Protein AF-A0A842R7H9-F1 (afdb_monomer_lite)

Foldseek 3Di:
DDDDDPDDDPPVVVVVVLVDDDPCLVVVLQVVLLVLLLVLLVVVLCCLQPPCCPPQAVDLLLLLLLLLLCLQCVLVCLVQLLQLLVVLLVVLLVQVPPPVPQNLQSLLCNQVSQQVSLVVQLVVQLCCLPPVDDPLCVVCSVVNNLLSNLSVSVCLCSLLSNCNSVSVSVLSSVLVSCLSRPQLSVLLSVLLVVQLVVQCVPVVCHNSNSNSSSNSVSVSVSSNVSSVSSLVVCQVVQVVVPDGPVSSNDNDHDVVSVVVSNVVSNVVSVVVNVVSVVSSVVSVCLSVPPPPSSSVSSVVVSVVSVVCSVVVPSD

Secondary structure (DSSP, 8-state):
------SS-TTHHHHHHTTS-STHHHHHHHHHHHHHHHHHHHHHHIIIIIIIIIII---HHHHHHHHHHHHHHHHHHHHHHTTHHHHHHHHHHHHTTT-HHHHHHHHHHHHHHHHHHHHHHHHHHHHIIIII--GGGGGGHHHHHHHHGGGTTTTTTHHHHHHHHTT-HHHHHHHHHHIIIIIHHHHHHHHHHHHHHHHHH-TTTHHHHHHHHHHHHHHHHHHHHHHHHHHHHHHHHHHHTT--HHHHTS----HHHHHHHHHHHHHHHHHHHHHHHHHHHHHHHHHHHSTTHHHHHHHHHHHHHHHHHHT----

Radius of gyration: 22.06 Å; chains: 1; bounding box: 50×72×60 Å

Structure (mmCIF, N/CA/C/O backbone):
data_AF-A0A842R7H9-F1
#
_entry.id   AF-A0A842R7H9-F1
#
loop_
_atom_site.group_PDB
_atom_site.id
_atom_site.type_symbol
_atom_site.label_atom_id
_atom_site.label_alt_id
_atom_site.label_comp_id
_atom_site.label_asym_id
_atom_site.label_entity_id
_atom_site.label_seq_id
_atom_site.pdbx_PDB_ins_code
_atom_site.Cartn_x
_atom_site.Cartn_y
_atom_site.Cartn_z
_atom_site.occupancy
_atom_site.B_iso_or_equiv
_atom_site.auth_seq_id
_atom_site.auth_comp_id
_atom_site.auth_asym_id
_atom_site.auth_atom_id
_atom_site.pdbx_PDB_model_num
ATOM 1 N N . MET A 1 1 ? -12.921 51.267 29.148 1.00 41.34 1 MET A N 1
ATOM 2 C CA . MET A 1 1 ? -12.226 50.166 29.858 1.00 41.34 1 MET A CA 1
ATOM 3 C C . MET A 1 1 ? -13.289 49.120 30.146 1.00 41.34 1 MET A C 1
ATOM 5 O O . MET A 1 1 ? -14.257 49.468 30.789 1.00 41.34 1 MET A O 1
ATOM 9 N N . VAL A 1 2 ? -13.289 47.911 29.598 1.00 34.81 2 VAL A N 1
ATOM 10 C CA . VAL A 1 2 ? -12.210 46.924 29.617 1.00 34.81 2 VAL A CA 1
ATOM 11 C C . VAL A 1 2 ? -12.307 46.074 28.347 1.00 34.81 2 VAL A C 1
ATOM 13 O O . VAL A 1 2 ? -13.237 45.294 28.170 1.00 34.81 2 VAL A O 1
ATOM 16 N N . ALA A 1 3 ? -11.322 46.235 27.469 1.00 41.62 3 ALA A N 1
ATOM 17 C CA . ALA A 1 3 ? -10.944 45.226 26.498 1.00 41.62 3 ALA A CA 1
ATOM 18 C C . ALA A 1 3 ? -9.935 44.303 27.194 1.00 41.62 3 ALA A C 1
ATOM 20 O O . ALA A 1 3 ? -8.809 44.732 27.419 1.00 41.62 3 ALA A O 1
ATOM 21 N N . SER A 1 4 ? -10.330 43.085 27.578 1.00 41.00 4 SER A N 1
ATOM 22 C CA . SER A 1 4 ? -9.387 42.001 27.929 1.00 41.00 4 SER A CA 1
ATOM 23 C C . SER A 1 4 ? -10.086 40.667 28.235 1.00 41.00 4 SER A C 1
ATOM 25 O O . SER A 1 4 ? -10.008 40.147 29.342 1.00 41.00 4 SER A O 1
ATOM 27 N N . ARG A 1 5 ? -10.742 40.047 27.246 1.00 40.97 5 ARG A N 1
ATOM 28 C CA . ARG A 1 5 ? -10.998 38.586 27.274 1.00 40.97 5 ARG A CA 1
ATOM 29 C C . ARG A 1 5 ? -10.793 37.928 25.909 1.00 40.97 5 ARG A C 1
ATOM 31 O O . ARG A 1 5 ? -11.504 37.009 25.528 1.00 40.97 5 ARG A O 1
ATOM 38 N N . VAL A 1 6 ? -9.787 38.391 25.171 1.00 44.44 6 VAL A N 1
ATOM 39 C CA . VAL A 1 6 ? -9.260 37.679 24.001 1.00 44.44 6 VAL A CA 1
ATOM 40 C C . VAL A 1 6 ? -7.914 37.092 24.406 1.00 44.44 6 VAL A C 1
ATOM 42 O O . VAL A 1 6 ? -6.867 37.687 24.190 1.00 44.44 6 VAL A O 1
ATOM 45 N N . GLY A 1 7 ? -7.941 35.945 25.076 1.00 42.03 7 GLY A N 1
ATOM 46 C CA . GLY A 1 7 ? -6.722 35.257 25.483 1.00 42.03 7 GLY A CA 1
ATOM 47 C C . GLY A 1 7 ? -7.042 33.940 26.172 1.00 42.03 7 GLY A C 1
ATOM 48 O O . GLY A 1 7 ? -7.738 33.938 27.176 1.00 42.03 7 GLY A O 1
ATOM 49 N N . ALA A 1 8 ? -6.521 32.843 25.619 1.00 37.72 8 ALA A N 1
ATOM 50 C CA . ALA A 1 8 ? -6.448 31.496 26.206 1.00 37.72 8 ALA A CA 1
ATOM 51 C C . ALA A 1 8 ? -7.627 30.498 26.054 1.00 37.72 8 ALA A C 1
ATOM 53 O O . ALA A 1 8 ? -7.532 29.407 26.599 1.00 37.72 8 ALA A O 1
ATOM 54 N N . GLY A 1 9 ? -8.669 30.760 25.251 1.00 39.31 9 GLY A N 1
ATOM 55 C CA . GLY A 1 9 ? -9.770 29.788 25.032 1.00 39.31 9 GLY A CA 1
ATOM 56 C C . GLY A 1 9 ? -9.632 28.811 23.844 1.00 39.31 9 GLY A C 1
ATOM 57 O O . GLY A 1 9 ? -10.455 27.922 23.681 1.00 39.31 9 GLY A O 1
ATOM 58 N N . LYS A 1 10 ? -8.634 28.963 22.962 1.00 46.44 10 LYS A N 1
ATOM 59 C CA . LYS A 1 10 ? -8.732 28.425 21.584 1.00 46.44 10 LYS A CA 1
ATOM 60 C C . LYS A 1 10 ? -8.276 26.978 21.335 1.00 46.44 10 LYS A C 1
ATOM 62 O O . LYS A 1 10 ? -8.526 26.486 20.244 1.00 46.44 10 LYS A O 1
ATOM 67 N N . LYS A 1 11 ? -7.598 26.295 22.266 1.00 47.44 11 LYS A N 1
ATOM 68 C CA . LYS A 1 11 ? -7.112 24.914 22.023 1.00 47.44 11 LYS A CA 1
ATOM 69 C C . LYS A 1 11 ? -7.971 23.823 22.658 1.00 47.44 11 LYS A C 1
ATOM 71 O O . LYS A 1 11 ? -8.112 22.765 22.060 1.00 47.44 11 LYS A O 1
ATOM 76 N N . GLN A 1 12 ? -8.551 24.079 23.827 1.00 47.12 12 GLN A N 1
ATOM 77 C CA . GLN A 1 12 ? -9.335 23.078 24.557 1.00 47.12 12 GLN A CA 1
ATOM 78 C C . GLN A 1 12 ? -10.693 22.811 23.876 1.00 47.12 12 GLN A C 1
ATOM 80 O O . GLN A 1 12 ? -11.093 21.664 23.738 1.00 47.12 12 GLN A O 1
ATOM 85 N N . ASP A 1 13 ? -11.298 23.859 23.311 1.00 58.62 13 ASP A N 1
ATOM 86 C CA . ASP A 1 13 ? -12.594 23.841 22.612 1.00 58.62 13 ASP A CA 1
ATOM 87 C C . ASP A 1 13 ? -12.569 23.065 21.270 1.00 58.62 13 ASP A C 1
ATOM 89 O O . ASP A 1 13 ? -13.587 22.576 20.792 1.00 58.62 13 ASP A O 1
ATOM 93 N N . VAL A 1 14 ? -11.398 22.910 20.636 1.00 61.66 14 VAL A N 1
ATOM 94 C CA . VAL A 1 14 ? -11.282 22.188 19.350 1.00 61.66 14 VAL A CA 1
ATOM 95 C C . VAL A 1 14 ? -11.284 20.675 19.559 1.00 61.66 14 VAL A C 1
ATOM 97 O O . VAL A 1 14 ? -11.958 19.962 18.821 1.00 61.66 14 VAL A O 1
ATOM 100 N N . GLU A 1 15 ? -10.549 20.179 20.558 1.00 64.38 15 GLU A N 1
ATOM 101 C CA . GLU A 1 15 ? -10.493 18.745 20.869 1.00 64.38 15 GLU A CA 1
ATOM 102 C C . GLU A 1 15 ? -11.866 18.236 21.341 1.00 64.38 15 GLU A C 1
ATOM 104 O O . GLU A 1 15 ? -12.282 17.150 20.944 1.00 64.38 15 GLU A O 1
ATOM 109 N N . GLU A 1 16 ? -12.582 19.059 22.113 1.00 64.50 16 GLU A N 1
ATOM 110 C CA . GLU A 1 16 ? -13.929 18.797 22.635 1.00 64.50 16 GLU A CA 1
ATOM 111 C C . GLU A 1 16 ? -14.978 18.740 21.507 1.00 64.50 16 GLU A C 1
ATOM 113 O O . GLU A 1 16 ? -15.761 17.793 21.428 1.00 64.50 16 GLU A O 1
ATOM 118 N N . LYS A 1 17 ? -14.896 19.646 20.521 1.00 66.12 17 LYS A N 1
ATOM 119 C CA . LYS A 1 17 ? -15.745 19.614 19.312 1.00 66.12 17 LYS A CA 1
ATOM 120 C C . LYS A 1 17 ? -15.530 18.375 18.442 1.00 66.12 17 LYS A C 1
ATOM 122 O O . LYS A 1 17 ? -16.462 17.931 17.773 1.00 66.12 17 LYS A O 1
ATOM 127 N N . TRP A 1 18 ? -14.340 17.769 18.453 1.00 64.75 18 TRP A N 1
ATOM 128 C CA . TRP A 1 18 ? -14.112 16.475 17.792 1.00 64.75 18 TRP A CA 1
ATOM 129 C C . TRP A 1 18 ? -14.723 15.289 18.554 1.00 64.75 18 TRP A C 1
ATOM 131 O O . TRP A 1 18 ? -14.790 14.184 18.009 1.00 64.75 18 TRP A O 1
ATOM 141 N N . GLU A 1 19 ? -15.190 15.473 19.786 1.00 67.50 19 GLU A N 1
ATOM 142 C CA . GLU A 1 19 ? -15.904 14.433 20.535 1.00 67.50 19 GLU A CA 1
ATOM 143 C C . GLU A 1 19 ? -17.418 14.501 20.290 1.00 67.50 19 GLU A C 1
ATOM 145 O O . GLU A 1 19 ? -18.068 13.459 20.244 1.00 67.50 19 GLU A O 1
ATOM 150 N N . GLU A 1 20 ? -17.955 15.678 19.963 1.00 73.88 20 GLU A N 1
ATOM 151 C CA . GLU A 1 20 ? -19.371 15.859 19.630 1.00 73.88 20 GLU A CA 1
ATOM 152 C C . GLU A 1 20 ? -19.766 15.183 18.307 1.00 73.88 20 GLU A C 1
ATOM 154 O O . GLU A 1 20 ? -19.075 15.272 17.287 1.00 73.88 20 GLU A O 1
ATOM 159 N N . ILE A 1 21 ? -20.901 14.483 18.299 1.00 72.88 21 ILE A N 1
ATOM 160 C CA . ILE A 1 21 ? -21.473 13.899 17.081 1.00 72.88 21 ILE A CA 1
ATOM 161 C C . ILE A 1 21 ? -22.112 15.028 16.267 1.00 72.88 21 ILE A C 1
ATOM 163 O O . ILE A 1 21 ? -22.991 15.725 16.762 1.00 72.88 21 ILE A O 1
ATOM 167 N N . GLY A 1 22 ? -21.697 15.203 15.011 1.00 78.12 22 GLY A N 1
ATOM 168 C CA . GLY A 1 22 ? -22.293 16.216 14.146 1.00 78.12 22 GLY A CA 1
ATOM 169 C C . GLY A 1 22 ? -21.652 16.327 12.766 1.00 78.12 22 GLY A C 1
ATOM 170 O O . GLY A 1 22 ? -20.577 15.785 12.497 1.00 78.12 22 GLY A O 1
ATOM 171 N N . PHE A 1 23 ? -22.340 17.049 11.878 1.00 80.31 23 PHE A N 1
ATOM 172 C CA . PHE A 1 23 ? -21.935 17.261 10.482 1.00 80.31 23 PHE A CA 1
ATOM 173 C C . PHE A 1 23 ? -20.670 18.127 10.337 1.00 80.31 23 PHE A C 1
ATOM 175 O O . PHE A 1 23 ? -20.017 18.126 9.294 1.00 80.31 23 PHE A O 1
ATOM 182 N N . HIS A 1 24 ? -20.269 18.828 11.399 1.00 80.62 24 HIS A N 1
ATOM 183 C CA . HIS A 1 24 ? -19.035 19.611 11.436 1.00 80.62 24 HIS A CA 1
ATOM 184 C C . HIS A 1 24 ? -17.776 18.757 11.243 1.00 80.62 24 HIS A C 1
ATOM 186 O O . HIS A 1 24 ? -16.787 19.275 10.734 1.00 80.62 24 HIS A O 1
ATOM 192 N N . LYS A 1 25 ? -17.810 17.460 11.589 1.00 79.56 25 LYS A N 1
ATOM 193 C CA . LYS A 1 25 ? -16.685 16.530 11.397 1.00 79.56 25 LYS A CA 1
ATOM 194 C C . LYS A 1 25 ? -16.399 16.262 9.907 1.00 79.56 25 LYS A C 1
ATOM 196 O O . LYS A 1 25 ? -15.297 16.605 9.473 1.00 79.56 25 LYS A O 1
ATOM 201 N N . PRO A 1 26 ? -17.354 15.742 9.099 1.00 78.62 26 PRO A N 1
ATOM 202 C CA . PRO A 1 26 ? -17.173 15.624 7.650 1.00 78.62 26 PRO A CA 1
ATOM 203 C C . PRO A 1 26 ? -16.900 16.960 6.954 1.00 78.62 26 PRO A C 1
ATOM 205 O O . PRO A 1 26 ? -16.037 17.031 6.085 1.00 78.62 26 PRO A O 1
ATOM 208 N N . LEU A 1 27 ? -17.596 18.035 7.345 1.00 83.00 27 LEU A N 1
ATOM 209 C CA . LEU A 1 27 ? -17.436 19.342 6.702 1.00 83.00 27 LEU A CA 1
ATOM 210 C C . LEU A 1 27 ? -16.058 19.962 6.985 1.00 83.00 27 LEU A C 1
ATOM 212 O O . LEU A 1 27 ? -15.418 20.503 6.085 1.00 83.00 27 LEU A O 1
ATOM 216 N N . GLY A 1 28 ? -15.579 19.865 8.227 1.00 79.44 28 GLY A N 1
ATOM 217 C CA . GLY A 1 28 ? -14.236 20.305 8.598 1.00 79.44 28 GLY A CA 1
ATOM 218 C C . GLY A 1 28 ? -13.156 19.484 7.894 1.00 79.44 28 GLY A C 1
ATOM 219 O O . GLY A 1 28 ? -12.196 20.053 7.378 1.00 79.44 28 GLY A O 1
ATOM 220 N N . GLN A 1 29 ? -13.347 18.163 7.805 1.00 77.19 29 GLN A N 1
ATOM 221 C CA . GLN A 1 29 ? -12.486 17.279 7.018 1.00 77.19 29 GLN A CA 1
ATOM 222 C C . GLN A 1 29 ? -12.432 17.704 5.549 1.00 77.19 29 GLN A C 1
ATOM 224 O O . GLN A 1 29 ? -11.339 17.791 4.997 1.00 77.19 29 GLN A O 1
ATOM 229 N N . PHE A 1 30 ? -13.585 17.975 4.935 1.00 83.00 30 PHE A N 1
ATOM 230 C CA . PHE A 1 30 ? -13.678 18.380 3.538 1.00 83.00 30 PHE A CA 1
ATOM 231 C C . PHE A 1 30 ? -12.814 19.611 3.255 1.00 83.00 30 PHE A C 1
ATOM 233 O O . PHE A 1 30 ? -11.906 19.548 2.430 1.00 83.00 30 PHE A O 1
ATOM 240 N N . TRP A 1 31 ? -13.030 20.707 3.988 1.00 82.25 31 TRP A N 1
ATOM 241 C CA . TRP A 1 31 ? -12.316 21.964 3.739 1.00 82.25 31 TRP A CA 1
ATOM 242 C C . TRP A 1 31 ? -10.827 21.887 4.068 1.00 82.25 31 TRP A C 1
ATOM 244 O O . TRP A 1 31 ? -10.003 22.453 3.347 1.00 82.25 31 TRP A O 1
ATOM 254 N N . TRP A 1 32 ? -10.475 21.176 5.140 1.00 78.62 32 TRP A N 1
ATOM 255 C CA . TRP A 1 32 ? -9.082 20.964 5.518 1.00 78.62 32 TRP A CA 1
ATOM 256 C C . TRP A 1 32 ? -8.329 20.170 4.449 1.00 78.62 32 TRP A C 1
ATOM 258 O O . TRP A 1 32 ? -7.257 20.588 4.009 1.00 78.62 32 TRP A O 1
ATOM 268 N N . ASN A 1 33 ? -8.918 19.065 3.986 1.00 79.19 33 ASN A N 1
ATOM 269 C CA . ASN A 1 33 ? -8.331 18.252 2.929 1.00 79.19 33 ASN A CA 1
ATOM 270 C C . ASN A 1 33 ? -8.263 19.020 1.618 1.00 79.19 33 ASN A C 1
ATOM 272 O O . ASN A 1 33 ? -7.216 19.019 0.990 1.00 79.19 33 ASN A O 1
ATOM 276 N N . TYR A 1 34 ? -9.320 19.737 1.244 1.00 80.81 34 TYR A N 1
ATOM 277 C CA . TYR A 1 34 ? -9.366 20.510 0.008 1.00 80.81 34 TYR A CA 1
ATOM 278 C C . TYR A 1 34 ? -8.181 21.479 -0.128 1.00 80.81 34 TYR A C 1
ATOM 280 O O . TYR A 1 34 ? -7.427 21.421 -1.100 1.00 80.81 34 TYR A O 1
ATOM 288 N N . LEU A 1 35 ? -7.976 22.343 0.873 1.00 81.56 35 LEU A N 1
ATOM 289 C CA . LEU A 1 35 ? -6.910 23.349 0.832 1.00 81.56 35 LEU A CA 1
ATOM 290 C C . LEU A 1 35 ? -5.520 22.711 0.787 1.00 81.56 35 LEU A C 1
ATOM 292 O O . LEU A 1 35 ? -4.637 23.177 0.065 1.00 81.56 35 LEU A O 1
ATOM 296 N N . LEU A 1 36 ? -5.324 21.639 1.552 1.00 77.88 36 LEU A N 1
ATOM 297 C CA . LEU A 1 36 ? -4.031 20.972 1.637 1.00 77.88 36 LEU A CA 1
ATOM 298 C C . LEU A 1 36 ? -3.744 20.144 0.392 1.00 77.88 36 LEU A C 1
ATOM 300 O O . LEU A 1 36 ? -2.617 20.174 -0.091 1.00 77.88 36 LEU A O 1
ATOM 304 N N . THR A 1 37 ? -4.749 19.487 -0.181 1.00 77.19 37 THR A N 1
ATOM 305 C CA . THR A 1 37 ? -4.621 18.761 -1.442 1.00 77.19 37 THR A CA 1
ATOM 306 C C . THR A 1 37 ? -4.190 19.690 -2.566 1.00 77.19 37 THR A C 1
ATOM 308 O O . THR A 1 37 ? -3.308 19.304 -3.317 1.00 77.19 37 THR A O 1
ATOM 311 N N . ILE A 1 38 ? -4.695 20.927 -2.647 1.00 79.38 38 ILE A N 1
ATOM 312 C CA . ILE A 1 38 ? -4.246 21.893 -3.667 1.00 79.38 38 ILE A CA 1
ATOM 313 C C . ILE A 1 38 ? -2.756 22.227 -3.512 1.00 79.38 38 ILE A C 1
ATOM 315 O O . ILE A 1 38 ? -2.003 22.190 -4.487 1.00 79.38 38 ILE A O 1
ATOM 319 N N . ILE A 1 39 ? -2.307 22.526 -2.290 1.00 80.38 39 ILE A N 1
ATOM 320 C CA . ILE A 1 39 ? -0.891 22.825 -2.019 1.00 80.38 39 ILE A CA 1
ATOM 321 C C . ILE A 1 39 ? -0.024 21.605 -2.356 1.00 80.38 39 ILE A C 1
ATOM 323 O O . ILE A 1 39 ? 1.017 21.722 -3.007 1.00 80.38 39 ILE A O 1
ATOM 327 N N . MET A 1 40 ? -0.481 20.423 -1.947 1.00 78.75 40 MET A N 1
ATOM 328 C CA . MET A 1 40 ? 0.221 19.170 -2.176 1.00 78.75 40 MET A CA 1
ATOM 329 C C . MET A 1 40 ? 0.228 18.745 -3.640 1.00 78.75 40 MET A C 1
ATOM 331 O O . MET A 1 40 ? 1.206 18.149 -4.082 1.00 78.75 40 MET A O 1
ATOM 335 N N . ALA A 1 41 ? -0.809 19.078 -4.403 1.00 78.50 41 ALA A N 1
ATOM 336 C CA . ALA A 1 41 ? -0.897 18.794 -5.826 1.00 78.50 41 ALA A CA 1
ATOM 337 C C . ALA A 1 41 ? 0.222 19.500 -6.593 1.00 78.50 41 ALA A C 1
ATOM 339 O O . ALA A 1 41 ? 0.885 18.876 -7.414 1.00 78.50 41 ALA A O 1
ATOM 340 N N . LEU A 1 42 ? 0.502 20.767 -6.270 1.00 77.81 42 LEU A N 1
ATOM 341 C CA . LEU A 1 42 ? 1.603 21.517 -6.883 1.00 77.81 42 LEU A CA 1
ATOM 342 C C . LEU A 1 42 ? 2.968 20.910 -6.543 1.00 77.81 42 LEU A C 1
ATOM 344 O O . LEU A 1 42 ? 3.799 20.719 -7.432 1.00 77.81 42 LEU A O 1
ATOM 348 N N . ALA A 1 43 ? 3.194 20.570 -5.271 1.00 78.75 43 ALA A N 1
ATOM 349 C CA . ALA A 1 43 ? 4.430 19.915 -4.849 1.00 78.75 43 ALA A CA 1
ATOM 350 C C . ALA A 1 43 ? 4.603 18.549 -5.535 1.00 78.75 43 ALA A C 1
ATOM 352 O O . ALA A 1 43 ? 5.677 18.244 -6.054 1.00 78.75 43 ALA A O 1
ATOM 353 N N . SER A 1 44 ? 3.528 17.761 -5.598 1.00 77.25 44 SER A N 1
ATOM 354 C CA . SER A 1 44 ? 3.502 16.462 -6.268 1.00 77.25 44 SER A CA 1
ATOM 355 C C . SER A 1 44 ? 3.722 16.588 -7.776 1.00 77.25 44 SER A C 1
ATOM 357 O O . SER A 1 44 ? 4.451 15.781 -8.345 1.00 77.25 44 SER A O 1
ATOM 359 N N . LEU A 1 45 ? 3.195 17.631 -8.426 1.00 78.25 45 LEU A N 1
ATOM 360 C CA . LEU A 1 45 ? 3.419 17.902 -9.848 1.00 78.25 45 LEU A CA 1
ATOM 361 C C . LEU A 1 45 ? 4.898 18.153 -10.137 1.00 78.25 45 LEU A C 1
ATOM 363 O O . LEU A 1 45 ? 5.478 17.504 -11.006 1.00 78.25 45 LEU A O 1
ATOM 367 N N . ILE A 1 46 ? 5.528 19.053 -9.378 1.00 79.94 46 ILE A N 1
ATOM 368 C CA . ILE A 1 46 ? 6.964 19.335 -9.516 1.00 79.94 46 ILE A CA 1
ATOM 369 C C . ILE A 1 46 ? 7.763 18.055 -9.272 1.00 79.94 46 ILE A C 1
ATOM 371 O O . ILE A 1 46 ? 8.689 17.736 -10.018 1.00 79.94 46 ILE A O 1
ATOM 375 N N . PHE A 1 47 ? 7.379 17.287 -8.257 1.00 79.31 47 PHE A N 1
ATOM 376 C CA . PHE A 1 47 ? 8.058 16.051 -7.922 1.00 79.31 47 PHE A CA 1
ATOM 377 C C . PHE A 1 47 ? 7.962 15.011 -9.047 1.00 79.31 47 PHE A C 1
ATOM 379 O O . PHE A 1 47 ? 8.978 14.599 -9.599 1.00 79.31 47 PHE A O 1
ATOM 386 N N . THR A 1 48 ? 6.749 14.630 -9.436 1.00 75.75 48 THR A N 1
ATOM 387 C CA . THR A 1 48 ? 6.475 13.553 -10.400 1.00 75.75 48 THR A CA 1
ATOM 388 C C . THR A 1 48 ? 6.819 13.912 -11.840 1.00 75.75 48 THR A C 1
ATOM 390 O O . THR A 1 48 ? 7.226 13.033 -12.595 1.00 75.75 48 THR A O 1
ATOM 393 N N . SER A 1 49 ? 6.692 15.184 -12.224 1.00 74.50 49 SER A N 1
ATOM 394 C CA . SER A 1 49 ? 6.857 15.620 -13.618 1.00 74.50 49 SER A CA 1
ATOM 395 C C . SER A 1 49 ? 8.236 16.205 -13.900 1.00 74.50 49 SER A C 1
ATOM 397 O O . SER A 1 49 ? 8.715 16.125 -15.028 1.00 74.50 49 SER A O 1
ATOM 399 N N . VAL A 1 50 ? 8.887 16.792 -12.889 1.00 79.56 50 VAL A N 1
ATOM 400 C CA . VAL A 1 50 ? 10.192 17.444 -13.058 1.00 79.56 50 VAL A CA 1
ATOM 401 C C . VAL A 1 50 ? 11.284 16.684 -12.322 1.00 79.56 50 VAL A C 1
ATOM 403 O O . VAL A 1 50 ? 12.271 16.303 -12.945 1.00 79.56 50 VAL A O 1
ATOM 406 N N . LEU A 1 51 ? 11.138 16.442 -11.018 1.00 81.62 51 LEU A N 1
ATOM 407 C CA . LEU A 1 51 ? 12.235 15.884 -10.224 1.00 81.62 51 LEU A CA 1
ATOM 408 C C . LEU A 1 51 ? 12.505 14.416 -10.549 1.00 81.62 51 LEU A C 1
ATOM 410 O O . LEU A 1 51 ? 13.657 14.053 -10.801 1.00 81.62 51 LEU A O 1
ATOM 414 N N . ILE A 1 52 ? 11.466 13.576 -10.576 1.00 81.69 52 ILE A N 1
ATOM 415 C CA . ILE A 1 52 ? 11.668 12.147 -10.810 1.00 81.69 52 ILE A CA 1
ATOM 416 C C . ILE A 1 52 ? 12.217 11.880 -12.218 1.00 81.69 52 ILE A C 1
ATOM 418 O O . ILE A 1 52 ? 13.290 11.283 -12.295 1.00 81.69 52 ILE A O 1
ATOM 422 N N . PRO A 1 53 ? 11.582 12.341 -13.312 1.00 79.62 53 PRO A N 1
ATOM 423 C CA . PRO A 1 53 ? 12.012 11.967 -14.657 1.00 79.62 53 PRO A CA 1
ATOM 424 C C . PRO A 1 53 ? 13.360 12.577 -15.051 1.00 79.62 53 PRO A C 1
ATOM 426 O O . PRO A 1 53 ? 14.088 11.973 -15.827 1.00 79.62 53 PRO A O 1
ATOM 429 N N . ASN A 1 54 ? 13.721 13.753 -14.521 1.00 80.44 54 ASN A N 1
ATOM 430 C CA . ASN A 1 54 ? 14.952 14.431 -14.942 1.00 80.44 54 ASN A CA 1
ATOM 431 C C . ASN A 1 54 ? 16.162 14.130 -14.050 1.00 80.44 54 ASN A C 1
ATOM 433 O O . ASN A 1 54 ? 17.287 14.149 -14.542 1.00 80.44 54 ASN A O 1
ATOM 437 N N . PHE A 1 55 ? 15.966 13.868 -12.752 1.00 79.12 55 PHE A N 1
ATOM 438 C CA . PHE A 1 55 ? 17.086 13.790 -11.802 1.00 79.12 55 PHE A CA 1
ATOM 439 C C . PHE A 1 55 ? 17.193 12.454 -11.070 1.00 79.12 55 PHE A C 1
ATOM 441 O O . PHE A 1 55 ? 18.300 12.011 -10.763 1.00 79.12 55 PHE A O 1
ATOM 448 N N . ILE A 1 56 ? 16.069 11.797 -10.782 1.00 80.12 56 ILE A N 1
ATOM 449 C CA . ILE A 1 56 ? 16.065 10.599 -9.933 1.00 80.12 56 ILE A CA 1
ATOM 450 C C . ILE A 1 56 ? 16.067 9.338 -10.807 1.00 80.12 56 ILE A C 1
ATOM 452 O O . ILE A 1 56 ? 16.954 8.490 -10.680 1.00 80.12 56 ILE A O 1
ATOM 456 N N . LEU A 1 57 ? 15.119 9.245 -11.740 1.00 82.25 57 LEU A N 1
ATOM 457 C CA . LEU A 1 57 ? 14.823 8.057 -12.535 1.00 82.25 57 LEU A CA 1
ATOM 458 C C . LEU A 1 57 ? 14.615 8.447 -14.015 1.00 82.25 57 LEU A C 1
ATOM 460 O O . LEU A 1 57 ? 13.480 8.562 -14.474 1.00 82.25 57 LEU A O 1
ATOM 464 N N . PRO A 1 58 ? 15.707 8.644 -14.779 1.00 82.62 58 PRO A N 1
ATOM 465 C CA . PRO A 1 58 ? 15.658 9.094 -16.173 1.00 82.62 58 PRO A CA 1
ATOM 466 C C . PRO A 1 58 ? 15.307 7.982 -17.175 1.00 82.62 58 PRO A C 1
ATOM 468 O O . PRO A 1 58 ? 15.595 8.105 -18.361 1.00 82.62 58 PRO A O 1
ATOM 471 N N . PHE A 1 59 ? 14.698 6.889 -16.706 1.00 87.88 59 PHE A N 1
ATOM 472 C CA . PHE A 1 59 ? 14.349 5.716 -17.509 1.00 87.88 59 PHE A CA 1
ATOM 473 C C . PHE A 1 59 ? 12.822 5.559 -17.557 1.00 87.88 59 PHE A C 1
ATOM 475 O O . PHE A 1 59 ? 12.246 4.961 -16.641 1.00 87.88 59 PHE A O 1
ATOM 482 N N . PRO A 1 60 ? 12.134 6.082 -18.588 1.00 85.56 60 PRO A N 1
ATOM 483 C CA . PRO A 1 60 ? 10.689 5.911 -18.742 1.00 85.56 60 PRO A CA 1
ATOM 484 C C . PRO A 1 60 ? 10.250 4.439 -18.707 1.00 85.56 60 PRO A C 1
ATOM 486 O O . PRO A 1 60 ? 9.197 4.114 -18.162 1.00 85.56 60 PRO A O 1
ATOM 489 N N . GLU A 1 61 ? 11.087 3.531 -19.209 1.00 87.31 61 GLU A N 1
ATOM 490 C CA . GLU A 1 61 ? 10.855 2.085 -19.227 1.00 87.31 61 GLU A CA 1
ATOM 491 C C . GLU A 1 61 ? 10.604 1.513 -17.829 1.00 87.31 61 GLU A C 1
ATOM 493 O O . GLU A 1 61 ? 9.764 0.629 -17.668 1.00 87.31 61 GLU A O 1
ATOM 498 N N . THR A 1 62 ? 11.277 2.045 -16.806 1.00 87.81 62 THR A N 1
ATOM 499 C CA . THR A 1 62 ? 11.088 1.627 -15.413 1.00 87.81 62 THR A CA 1
ATOM 500 C C . THR A 1 62 ? 9.651 1.863 -14.953 1.00 87.81 62 THR A C 1
ATOM 502 O O . THR A 1 62 ? 9.049 0.983 -14.337 1.00 87.81 62 THR A O 1
ATOM 505 N N . PHE A 1 63 ? 9.064 3.013 -15.298 1.00 85.50 63 PHE A N 1
ATOM 506 C CA . PHE A 1 63 ? 7.660 3.296 -14.998 1.00 85.50 63 PHE A CA 1
ATOM 507 C C . PHE A 1 63 ? 6.714 2.390 -15.780 1.00 85.50 63 PHE A C 1
ATOM 509 O O . PHE A 1 63 ? 5.720 1.926 -15.223 1.00 85.50 63 PHE A O 1
ATOM 516 N N . GLY A 1 64 ? 7.036 2.089 -17.040 1.00 88.75 64 GLY A N 1
ATOM 517 C CA . GLY A 1 64 ? 6.267 1.138 -17.838 1.00 88.75 64 GLY A CA 1
ATOM 518 C C . GLY A 1 64 ? 6.250 -0.262 -17.231 1.00 88.75 64 GLY A C 1
ATOM 519 O O . GLY A 1 64 ? 5.184 -0.847 -17.061 1.00 88.75 64 GLY A O 1
ATOM 520 N N . TYR A 1 65 ? 7.410 -0.788 -16.835 1.00 89.69 65 TYR A N 1
ATOM 521 C CA . TYR A 1 65 ? 7.513 -2.101 -16.189 1.00 89.69 65 TYR A CA 1
ATOM 522 C C . TYR A 1 65 ? 6.813 -2.145 -14.831 1.00 89.69 65 TYR A C 1
ATOM 524 O O . TYR A 1 65 ? 6.105 -3.110 -14.537 1.00 89.69 65 TYR A O 1
ATOM 532 N N . TYR A 1 66 ? 6.942 -1.084 -14.031 1.00 89.31 66 TYR A N 1
ATOM 533 C CA . TYR A 1 66 ? 6.199 -0.957 -12.781 1.00 89.31 66 TYR A CA 1
ATOM 534 C C . TYR A 1 66 ? 4.680 -0.919 -13.012 1.00 89.31 66 TYR A C 1
ATOM 536 O O . TYR A 1 66 ? 3.925 -1.588 -12.303 1.00 89.31 66 TYR A O 1
ATOM 544 N N . SER A 1 67 ? 4.225 -0.177 -14.027 1.00 87.56 67 SER A N 1
ATOM 545 C CA . SER A 1 67 ? 2.812 -0.088 -14.404 1.00 87.56 67 SER A CA 1
ATOM 546 C C . SER A 1 67 ? 2.258 -1.446 -14.830 1.00 87.56 67 SER A C 1
ATOM 548 O O . SER A 1 67 ? 1.190 -1.838 -14.363 1.00 87.56 67 SER A O 1
ATOM 550 N N . VAL A 1 68 ? 3.015 -2.207 -15.627 1.00 88.12 68 VAL A N 1
ATOM 551 C CA . VAL A 1 68 ? 2.653 -3.575 -16.016 1.00 88.12 68 VAL A CA 1
ATOM 552 C C . VAL A 1 68 ? 2.539 -4.484 -14.794 1.00 88.12 68 VAL A C 1
ATOM 554 O O . VAL A 1 68 ? 1.507 -5.130 -14.625 1.00 88.12 68 VAL A O 1
ATOM 557 N N . ALA A 1 69 ? 3.546 -4.508 -13.915 1.00 89.25 69 ALA A N 1
ATOM 558 C CA . ALA A 1 69 ? 3.497 -5.318 -12.696 1.00 89.25 69 ALA A CA 1
ATOM 559 C C . ALA A 1 69 ? 2.279 -4.954 -11.829 1.00 89.25 69 ALA A C 1
ATOM 561 O O . ALA A 1 69 ? 1.519 -5.829 -11.412 1.00 89.25 69 ALA A O 1
ATOM 562 N N . THR A 1 70 ? 2.034 -3.656 -11.644 1.00 89.06 70 THR A N 1
ATOM 563 C CA . THR A 1 70 ? 0.876 -3.152 -10.901 1.00 89.06 70 THR A CA 1
ATOM 564 C C . THR A 1 70 ? -0.433 -3.609 -11.539 1.00 89.06 70 THR A C 1
ATOM 566 O O . THR A 1 70 ? -1.295 -4.143 -10.845 1.00 89.06 70 THR A O 1
ATOM 569 N N . ALA A 1 71 ? -0.593 -3.463 -12.854 1.00 85.69 71 ALA A N 1
ATOM 570 C CA . ALA A 1 71 ? -1.815 -3.846 -13.555 1.00 85.69 71 ALA A CA 1
ATOM 571 C C . ALA A 1 71 ? -2.102 -5.351 -13.479 1.00 85.69 71 ALA A C 1
ATOM 573 O O . ALA A 1 71 ? -3.251 -5.743 -13.269 1.00 85.69 71 ALA A O 1
ATOM 574 N N . PHE A 1 72 ? -1.066 -6.189 -13.603 1.00 84.75 72 PHE A N 1
ATOM 575 C CA . PHE A 1 72 ? -1.200 -7.642 -13.490 1.00 84.75 72 PHE A CA 1
ATOM 576 C C . PHE A 1 72 ? -1.735 -8.062 -12.124 1.00 84.75 72 PHE A C 1
ATOM 578 O O . PHE A 1 72 ? -2.629 -8.906 -12.035 1.00 84.75 72 PHE A O 1
ATOM 585 N N . PHE A 1 73 ? -1.203 -7.469 -11.057 1.00 88.62 73 PHE A N 1
ATOM 586 C CA . PHE A 1 73 ? -1.520 -7.915 -9.709 1.00 88.62 73 PHE A CA 1
ATOM 587 C C . PHE A 1 73 ? -2.652 -7.146 -9.039 1.00 88.62 73 PHE A C 1
ATOM 589 O O . PHE A 1 73 ? -3.290 -7.704 -8.156 1.00 88.62 73 PHE A O 1
ATOM 596 N N . THR A 1 74 ? -2.988 -5.928 -9.472 1.00 88.94 74 THR A N 1
ATOM 597 C CA . THR A 1 74 ? -4.083 -5.148 -8.862 1.00 88.94 74 THR A CA 1
ATOM 598 C C . THR A 1 74 ? -5.409 -5.904 -8.899 1.00 88.94 74 THR A C 1
ATOM 600 O O . THR A 1 74 ? -6.135 -5.915 -7.905 1.00 88.94 74 THR A O 1
ATOM 603 N N . LEU A 1 75 ? -5.720 -6.589 -10.005 1.00 88.19 75 LEU A N 1
ATOM 604 C CA . LEU A 1 75 ? -6.920 -7.421 -10.100 1.00 88.19 75 LEU A CA 1
ATOM 605 C C . LEU A 1 75 ? -6.878 -8.582 -9.095 1.00 88.19 75 LEU A C 1
ATOM 607 O O . LEU A 1 75 ? -7.831 -8.785 -8.342 1.00 88.19 75 LEU A 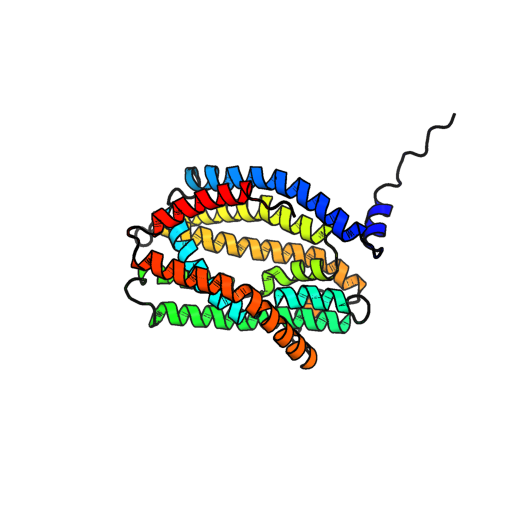O 1
ATOM 611 N N . LEU A 1 76 ? -5.760 -9.312 -9.056 1.00 89.56 76 LEU A N 1
ATOM 612 C CA . LEU A 1 76 ? -5.552 -10.432 -8.137 1.00 89.56 76 LEU A CA 1
ATOM 613 C C . LEU A 1 76 ? -5.679 -9.982 -6.673 1.00 89.56 76 LEU A C 1
ATOM 615 O O . LEU A 1 76 ? -6.384 -10.613 -5.887 1.00 89.56 76 LEU A O 1
ATOM 619 N N . PHE A 1 77 ? -5.038 -8.869 -6.324 1.00 90.50 77 PHE A N 1
ATOM 620 C CA . PHE A 1 77 ? -5.073 -8.279 -4.990 1.00 90.50 77 PHE A CA 1
ATOM 621 C C . PHE A 1 77 ? -6.472 -7.792 -4.634 1.00 90.50 77 PHE A C 1
ATOM 623 O O . PHE A 1 77 ? -6.936 -8.049 -3.531 1.00 90.50 77 PHE A O 1
ATOM 630 N N . THR A 1 78 ? -7.193 -7.172 -5.570 1.00 89.62 78 THR A N 1
ATOM 631 C CA . THR A 1 78 ? -8.591 -6.762 -5.360 1.00 89.62 78 THR A CA 1
ATOM 632 C C . THR A 1 78 ? -9.458 -7.959 -4.974 1.00 89.62 78 THR A C 1
ATOM 634 O O . THR A 1 78 ? -10.214 -7.880 -4.005 1.00 89.62 78 THR A O 1
ATOM 637 N N . ILE A 1 79 ? -9.310 -9.080 -5.689 1.00 90.12 79 ILE A N 1
ATOM 638 C CA . ILE A 1 79 ? -10.074 -10.304 -5.428 1.00 90.12 79 ILE A CA 1
ATOM 639 C C . ILE A 1 79 ? -9.700 -10.903 -4.068 1.00 90.12 79 ILE A C 1
ATOM 641 O O . ILE A 1 79 ? -10.565 -11.177 -3.236 1.00 90.12 79 ILE A O 1
ATOM 645 N N . LEU A 1 80 ? -8.404 -11.093 -3.818 1.00 90.75 80 LEU A N 1
ATOM 646 C CA . LEU A 1 80 ? -7.931 -11.799 -2.627 1.00 90.75 80 LEU A CA 1
ATOM 647 C C . LEU A 1 80 ? -8.025 -10.962 -1.344 1.00 90.75 80 LEU A C 1
ATOM 649 O O . LEU A 1 80 ? -8.192 -11.531 -0.267 1.00 90.75 80 LEU A O 1
ATOM 653 N N . ASN A 1 81 ? -7.992 -9.631 -1.441 1.00 87.81 81 ASN A N 1
ATOM 654 C CA . ASN A 1 81 ? -8.196 -8.735 -0.298 1.00 87.81 81 ASN A CA 1
ATOM 655 C C . ASN A 1 81 ? -9.682 -8.567 0.056 1.00 87.81 81 ASN A C 1
ATOM 657 O O . ASN A 1 81 ? -9.993 -8.043 1.130 1.00 87.81 81 ASN A O 1
ATOM 661 N N . ASN A 1 82 ? -10.587 -9.022 -0.820 1.00 88.38 82 ASN A N 1
ATOM 662 C CA . ASN A 1 82 ? -12.028 -9.136 -0.599 1.00 88.38 82 ASN A CA 1
ATOM 663 C C . ASN A 1 82 ? -12.675 -7.875 0.009 1.00 88.38 82 ASN A C 1
ATOM 665 O O . ASN A 1 82 ? -13.441 -7.972 0.964 1.00 88.38 82 ASN A O 1
ATOM 669 N N . GLY A 1 83 ? -12.303 -6.678 -0.461 1.00 82.56 83 GLY A N 1
ATOM 670 C CA . GLY A 1 83 ? -12.884 -5.407 0.009 1.00 82.56 83 GLY A CA 1
ATOM 671 C C . GLY A 1 83 ? -12.760 -5.145 1.521 1.00 82.56 83 GLY A C 1
ATOM 672 O O . GLY A 1 83 ? -13.530 -4.371 2.088 1.00 82.56 83 GLY A O 1
ATOM 673 N N . THR A 1 84 ? -11.829 -5.804 2.217 1.00 84.75 84 THR A N 1
ATOM 674 C CA . THR A 1 84 ? -11.789 -5.781 3.691 1.00 84.75 84 THR A CA 1
ATOM 675 C C . THR A 1 84 ? -11.405 -4.426 4.291 1.00 84.75 84 THR A C 1
ATOM 677 O O . THR A 1 84 ? -11.732 -4.162 5.446 1.00 84.75 84 THR A O 1
ATOM 680 N N . SER A 1 85 ? -10.798 -3.523 3.520 1.00 81.75 85 SER A N 1
ATOM 681 C CA . SER A 1 85 ? -10.545 -2.140 3.957 1.00 81.75 85 SER A CA 1
ATOM 682 C C . SER A 1 85 ? -11.847 -1.362 4.211 1.00 81.75 85 SER A C 1
ATOM 684 O O . SER A 1 85 ? -11.952 -0.618 5.192 1.00 81.75 85 SER A O 1
ATOM 686 N N . ASP A 1 86 ? -12.878 -1.597 3.394 1.00 86.12 86 ASP A N 1
ATOM 687 C CA . ASP A 1 86 ? -14.199 -0.976 3.562 1.00 86.12 86 ASP A CA 1
ATOM 688 C C . ASP A 1 86 ? -14.946 -1.577 4.757 1.00 86.12 86 ASP A C 1
ATOM 690 O O . ASP A 1 86 ? -15.641 -0.875 5.496 1.00 86.12 86 ASP A O 1
ATOM 694 N N . VAL A 1 87 ? -14.759 -2.883 4.985 1.00 86.69 87 VAL A N 1
ATOM 695 C CA . VAL A 1 87 ? -15.294 -3.614 6.144 1.00 86.69 87 VAL A CA 1
ATOM 696 C C . VAL A 1 87 ? -14.796 -2.988 7.447 1.00 86.69 87 VAL A C 1
ATOM 698 O O . VAL A 1 87 ? -15.603 -2.719 8.336 1.00 86.69 87 VAL A O 1
ATOM 701 N N . VAL A 1 88 ? -13.484 -2.744 7.555 1.00 84.81 88 VAL A N 1
ATOM 702 C CA . VAL A 1 88 ? -12.858 -2.133 8.738 1.00 84.81 88 VAL A CA 1
ATOM 703 C C . VAL A 1 88 ? -13.483 -0.781 9.028 1.00 84.81 88 VAL A C 1
ATOM 705 O O . VAL A 1 88 ? -13.977 -0.566 10.129 1.00 84.81 88 VAL A O 1
ATOM 708 N N . THR A 1 89 ? -13.524 0.109 8.039 1.00 87.25 89 THR A N 1
ATOM 709 C CA . THR A 1 89 ? -14.040 1.467 8.244 1.00 87.25 89 THR A CA 1
ATOM 710 C C . THR A 1 89 ? -15.513 1.442 8.659 1.00 87.25 89 THR A C 1
ATOM 712 O O . THR A 1 89 ? -15.887 2.076 9.647 1.00 87.25 89 THR A O 1
ATOM 715 N N . ARG A 1 90 ? -16.337 0.639 7.973 1.00 90.62 90 ARG A N 1
ATOM 716 C CA . ARG A 1 90 ? -17.769 0.516 8.259 1.00 90.62 90 ARG A CA 1
ATOM 717 C C . ARG A 1 90 ? -18.039 -0.066 9.648 1.00 90.62 90 ARG A C 1
ATOM 719 O O . ARG A 1 90 ? -18.685 0.590 10.460 1.00 90.62 90 ARG A O 1
ATOM 726 N N . TYR A 1 91 ? -17.581 -1.285 9.932 1.00 91.44 91 TYR A N 1
ATOM 727 C CA . TYR A 1 91 ? -17.973 -1.980 11.164 1.00 91.44 91 TYR A CA 1
ATOM 728 C C . TYR A 1 91 ? -17.313 -1.406 12.416 1.00 91.44 91 TYR A C 1
ATOM 730 O O . TYR A 1 91 ? -17.889 -1.503 13.500 1.00 91.44 91 TYR A O 1
ATOM 738 N N . ILE A 1 92 ? -16.142 -0.774 12.283 1.00 91.06 92 ILE A N 1
ATOM 739 C CA . ILE A 1 92 ? -15.580 0.019 13.379 1.00 91.06 92 ILE A CA 1
ATOM 740 C C . ILE A 1 92 ? -16.486 1.213 13.658 1.00 91.06 92 ILE A C 1
ATOM 742 O O . ILE A 1 92 ? -16.845 1.417 14.811 1.00 91.06 92 ILE A O 1
ATOM 746 N N . SER A 1 93 ? -16.902 1.960 12.631 1.00 88.38 93 SER A N 1
ATOM 747 C CA . SER A 1 93 ? -17.783 3.117 12.838 1.00 88.38 93 SER A CA 1
ATOM 748 C C . SER A 1 93 ? -19.136 2.739 13.451 1.00 88.38 93 SER A C 1
ATOM 750 O O . SER A 1 93 ? -19.659 3.481 14.276 1.00 88.38 93 SER A O 1
ATOM 752 N N . GLU A 1 94 ? -19.659 1.556 13.118 1.00 90.00 94 GLU A N 1
ATOM 753 C CA . GLU A 1 94 ? -20.924 1.033 13.645 1.00 90.00 94 GLU A CA 1
ATOM 754 C C . GLU A 1 94 ? -20.824 0.596 15.115 1.00 90.00 94 GLU A C 1
ATOM 756 O O . GLU A 1 94 ? -21.753 0.801 15.887 1.00 90.00 94 GLU A O 1
ATOM 761 N N . HIS A 1 95 ? -19.712 -0.024 15.523 1.00 91.12 95 HIS A N 1
ATOM 762 C CA . HIS A 1 95 ? -19.595 -0.646 16.848 1.00 91.12 95 HIS A CA 1
ATOM 763 C C . HIS A 1 95 ? -18.658 0.088 17.816 1.00 91.12 95 HIS A C 1
ATOM 765 O O . HIS A 1 95 ? -18.523 -0.340 18.966 1.00 91.12 95 HIS A O 1
ATOM 771 N N . ALA A 1 96 ? -18.000 1.174 17.396 1.00 85.25 96 ALA A N 1
ATOM 772 C CA . ALA A 1 96 ? -17.035 1.903 18.222 1.00 85.25 96 ALA A CA 1
ATOM 773 C C . ALA A 1 96 ? -17.634 2.410 19.544 1.00 85.25 96 ALA A C 1
ATOM 775 O O . ALA A 1 96 ? -16.933 2.406 20.556 1.00 85.25 96 ALA A O 1
ATOM 776 N N . VAL A 1 97 ? -18.907 2.821 19.529 1.00 84.31 97 VAL A N 1
ATOM 777 C CA . VAL A 1 97 ? -19.619 3.358 20.701 1.00 84.31 97 VAL A CA 1
ATOM 778 C C . VAL A 1 97 ? -20.326 2.244 21.474 1.00 84.31 97 VAL A C 1
ATOM 780 O O . VAL A 1 97 ? -20.112 2.100 22.675 1.00 84.31 97 VAL A O 1
ATOM 783 N N . ASP A 1 98 ? -21.111 1.415 20.781 1.00 88.25 98 ASP A N 1
ATOM 784 C CA . ASP A 1 98 ? -22.017 0.460 21.433 1.00 88.25 98 ASP A CA 1
ATOM 785 C C . ASP A 1 98 ? -21.326 -0.830 21.892 1.00 88.25 98 ASP A C 1
ATOM 787 O O . ASP A 1 98 ? -21.710 -1.432 22.895 1.00 88.25 98 ASP A O 1
ATOM 791 N N . ASN A 1 99 ? -20.316 -1.303 21.151 1.00 91.56 99 ASN A N 1
ATOM 792 C CA . ASN A 1 99 ? -19.651 -2.570 21.452 1.00 91.56 99 ASN A CA 1
ATOM 793 C C . ASN A 1 99 ? -18.150 -2.545 21.104 1.00 91.56 99 ASN A C 1
ATOM 795 O O . ASN A 1 99 ? -17.718 -3.129 20.100 1.00 91.56 99 ASN A O 1
ATOM 799 N N . PRO A 1 100 ? -17.316 -1.951 21.979 1.00 89.56 100 PRO A N 1
ATOM 800 C CA . PRO A 1 100 ? -15.872 -1.850 21.763 1.00 89.56 100 PRO A CA 1
ATOM 801 C C . PRO A 1 100 ? -15.167 -3.200 21.587 1.00 89.56 100 PRO A C 1
ATOM 803 O O . PRO A 1 100 ? -14.177 -3.306 20.862 1.00 89.56 100 PRO A O 1
ATOM 806 N N . ARG A 1 101 ? -15.686 -4.260 22.219 1.00 91.44 101 ARG A N 1
ATOM 807 C CA . ARG A 1 101 ? -15.145 -5.616 22.070 1.00 91.44 101 ARG A CA 1
ATOM 808 C C . ARG A 1 101 ? -15.330 -6.133 20.644 1.00 91.44 101 ARG A C 1
ATOM 810 O O . ARG A 1 101 ? -14.402 -6.710 20.084 1.00 91.44 101 ARG A O 1
ATOM 817 N N . LYS A 1 102 ? -16.504 -5.910 20.052 1.00 92.31 102 LYS A N 1
ATOM 818 C CA . LYS A 1 102 ? -16.792 -6.326 18.675 1.00 92.31 102 LYS A CA 1
ATOM 819 C C . LYS A 1 102 ? -15.969 -5.526 17.665 1.00 92.31 102 LYS A C 1
ATOM 821 O O . LYS A 1 102 ? -15.436 -6.107 16.725 1.00 92.31 102 LYS A O 1
ATOM 826 N N . THR A 1 103 ? -15.772 -4.232 17.912 1.00 92.62 103 THR A N 1
ATOM 827 C CA . THR A 1 103 ? -14.844 -3.380 17.146 1.00 92.62 103 THR A CA 1
ATOM 828 C C . THR A 1 103 ? -13.436 -3.968 17.111 1.00 92.62 103 THR A C 1
ATOM 830 O O . THR A 1 103 ? -12.838 -4.101 16.045 1.00 92.62 103 THR A O 1
ATOM 833 N N . LEU A 1 104 ? -12.925 -4.403 18.265 1.00 94.44 104 LEU A N 1
ATOM 834 C CA . LEU A 1 104 ? -11.616 -5.042 18.354 1.00 94.44 104 LEU A CA 1
ATOM 835 C C . LEU A 1 104 ? -11.540 -6.360 17.566 1.00 94.44 104 LEU A C 1
ATOM 837 O O . LEU A 1 104 ? -10.513 -6.639 16.950 1.00 94.44 104 LEU A O 1
ATOM 841 N N . GLU A 1 105 ? -12.609 -7.160 17.549 1.00 95.06 105 GLU A N 1
ATOM 842 C CA . GLU A 1 105 ? -12.668 -8.383 16.737 1.00 95.06 105 GLU A CA 1
ATOM 843 C C . GLU A 1 105 ? -12.603 -8.094 15.229 1.00 95.06 105 GLU A C 1
ATOM 845 O O . GLU A 1 105 ? -11.913 -8.824 14.521 1.00 95.06 105 GLU A O 1
ATOM 850 N N . TYR A 1 106 ? -13.225 -7.015 14.737 1.00 94.88 106 TYR A N 1
ATOM 851 C CA . TYR A 1 106 ? -13.095 -6.598 13.331 1.00 94.88 106 TYR A CA 1
ATOM 852 C C . TYR A 1 106 ? -11.675 -6.127 12.982 1.00 94.88 106 TYR A C 1
ATOM 854 O O . TYR A 1 106 ? -11.168 -6.462 11.911 1.00 94.88 106 TYR A O 1
ATOM 862 N N . ILE A 1 107 ? -11.003 -5.408 13.889 1.00 95.19 107 ILE A N 1
ATOM 863 C CA . ILE A 1 107 ? -9.597 -5.004 13.700 1.00 95.19 107 ILE A CA 1
ATOM 864 C C . ILE A 1 107 ? -8.697 -6.242 13.616 1.00 95.19 107 ILE A C 1
ATOM 866 O O . ILE A 1 107 ? -7.902 -6.373 12.687 1.00 95.19 107 ILE A O 1
ATOM 870 N N . ARG A 1 108 ? -8.853 -7.179 14.561 1.00 95.56 108 ARG A N 1
ATOM 871 C CA . ARG A 1 108 ? -8.115 -8.452 14.576 1.00 95.56 108 ARG A CA 1
ATOM 872 C C . ARG A 1 108 ? -8.365 -9.256 13.310 1.00 95.56 108 ARG A C 1
ATOM 874 O O . ARG A 1 108 ? -7.417 -9.779 12.732 1.00 95.56 108 ARG A O 1
ATOM 881 N N . PHE A 1 109 ? -9.627 -9.344 12.888 1.00 95.25 109 PHE A N 1
ATOM 882 C CA . PHE A 1 109 ? -10.005 -10.017 11.653 1.00 95.25 109 PHE A CA 1
ATOM 883 C C . PHE A 1 109 ? -9.233 -9.445 10.473 1.00 95.25 109 PHE A C 1
ATOM 885 O O . PHE A 1 109 ? -8.589 -10.211 9.771 1.00 95.25 109 PHE A O 1
ATOM 892 N N . PHE A 1 110 ? -9.237 -8.124 10.292 1.00 95.00 110 PHE A N 1
ATOM 893 C CA . PHE A 1 110 ? -8.522 -7.497 9.185 1.00 95.00 110 PHE A CA 1
ATOM 894 C C . PHE A 1 110 ? -7.024 -7.787 9.218 1.00 95.00 110 PHE A C 1
ATOM 896 O O . PHE A 1 110 ? -6.477 -8.209 8.207 1.00 95.00 110 PHE A O 1
ATOM 903 N N . ILE A 1 111 ? -6.374 -7.610 10.374 1.00 95.69 111 ILE A N 1
ATOM 904 C CA . ILE A 1 111 ? -4.929 -7.839 10.520 1.00 95.69 111 ILE A CA 1
ATOM 905 C C . ILE A 1 111 ? -4.567 -9.262 10.097 1.00 95.69 111 ILE A C 1
ATOM 907 O O . ILE A 1 111 ? -3.708 -9.460 9.240 1.00 95.69 111 ILE A O 1
ATOM 911 N N . TRP A 1 112 ? -5.250 -10.252 10.669 1.00 95.62 112 TRP A N 1
ATOM 912 C CA . TRP A 1 112 ? -4.937 -11.654 10.414 1.00 95.62 112 TRP A CA 1
ATOM 913 C C . TRP A 1 112 ? -5.374 -12.113 9.029 1.00 95.62 112 TRP A C 1
ATOM 915 O O . TRP A 1 112 ? -4.639 -12.860 8.389 1.00 95.62 112 TRP A O 1
ATOM 925 N N . PHE A 1 113 ? -6.521 -11.639 8.542 1.00 94.75 113 PHE A N 1
ATOM 926 C CA . PHE A 1 113 ? -6.964 -11.904 7.180 1.00 94.75 113 PHE A CA 1
ATOM 927 C C . PHE A 1 113 ? -5.926 -11.391 6.182 1.00 94.75 113 PHE A C 1
ATOM 929 O O . PHE A 1 113 ? -5.420 -12.191 5.406 1.00 94.75 113 PHE A O 1
ATOM 936 N N . GLN A 1 114 ? -5.523 -10.121 6.284 1.00 95.00 114 GLN A N 1
ATOM 937 C CA . GLN A 1 114 ? -4.538 -9.504 5.391 1.00 95.00 114 GLN A CA 1
ATOM 938 C C . GLN A 1 114 ? -3.152 -10.145 5.480 1.00 95.00 114 GLN A C 1
ATOM 940 O O . GLN A 1 114 ? -2.469 -10.304 4.473 1.00 95.00 114 GLN A O 1
ATOM 945 N N . MET A 1 115 ? -2.718 -10.558 6.672 1.00 95.12 115 MET A N 1
ATOM 946 C CA . MET A 1 115 ? -1.457 -11.287 6.814 1.00 95.12 115 MET A CA 1
ATOM 947 C C . MET A 1 115 ? -1.496 -12.658 6.128 1.00 95.12 115 MET A C 1
ATOM 949 O O . MET A 1 115 ? -0.528 -13.038 5.471 1.00 95.12 115 MET A O 1
ATOM 953 N N . ILE A 1 116 ? -2.596 -13.404 6.276 1.00 94.81 116 ILE A N 1
ATOM 954 C CA . ILE A 1 116 ? -2.742 -14.741 5.685 1.00 94.81 116 ILE A CA 1
ATOM 955 C C . ILE A 1 116 ? -2.917 -14.638 4.169 1.00 94.81 116 ILE A C 1
ATOM 957 O O . ILE A 1 116 ? -2.208 -15.321 3.429 1.00 94.81 116 ILE A O 1
ATOM 961 N N . THR A 1 117 ? -3.823 -13.781 3.691 1.00 94.56 117 THR A N 1
ATOM 962 C CA . THR A 1 117 ? -4.032 -13.576 2.253 1.00 94.56 117 THR A CA 1
ATOM 963 C C . THR A 1 117 ? -2.780 -13.015 1.601 1.00 94.56 117 THR A C 1
ATOM 965 O O . THR A 1 117 ? -2.393 -13.509 0.548 1.00 94.56 117 THR A O 1
ATOM 968 N N . GLY A 1 118 ? -2.097 -12.074 2.252 1.00 94.38 118 GLY A N 1
ATOM 969 C CA . GLY A 1 118 ? -0.818 -11.538 1.805 1.00 94.38 118 GLY A CA 1
ATOM 970 C C . GLY A 1 118 ? 0.256 -12.612 1.649 1.00 94.38 118 GLY A C 1
ATOM 971 O O . GLY A 1 118 ? 0.920 -12.683 0.619 1.00 94.38 118 GLY A O 1
ATOM 972 N N . LEU A 1 119 ? 0.381 -13.521 2.621 1.00 95.56 119 LEU A N 1
ATOM 973 C CA . LEU A 1 119 ? 1.323 -14.641 2.534 1.00 95.56 119 LEU A CA 1
ATOM 974 C C . LEU A 1 119 ? 0.998 -15.582 1.362 1.00 95.56 119 LEU A C 1
ATOM 976 O O . LEU A 1 119 ? 1.900 -16.001 0.629 1.00 95.56 119 LEU A O 1
ATOM 980 N N . VAL A 1 120 ? -0.288 -15.899 1.170 1.00 94.44 120 VAL A N 1
ATOM 981 C CA . VAL A 1 120 ? -0.766 -16.715 0.042 1.00 94.44 120 VAL A CA 1
ATOM 982 C C . VAL A 1 120 ? -0.490 -16.016 -1.291 1.00 94.44 120 VAL A C 1
ATOM 984 O O . VAL A 1 120 ? -0.032 -16.666 -2.228 1.00 94.44 120 VAL A O 1
ATOM 987 N N . GLN A 1 121 ? -0.708 -14.702 -1.370 1.00 94.12 121 GLN A N 1
ATOM 988 C CA . GLN A 1 121 ? -0.443 -13.890 -2.558 1.00 94.12 121 GLN A CA 1
ATOM 989 C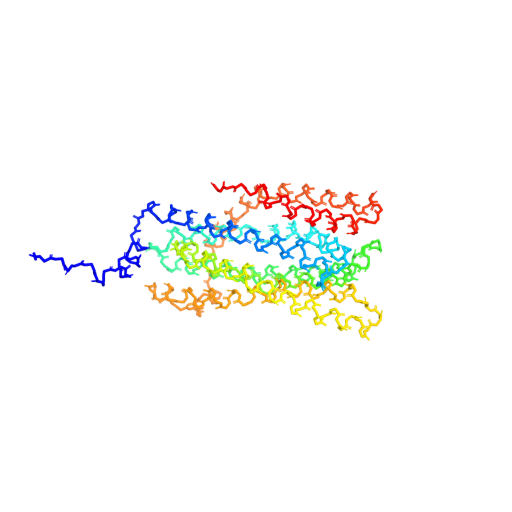 C . GLN A 1 121 ? 1.041 -13.882 -2.922 1.00 94.12 121 GLN A C 1
ATOM 991 O O . GLN A 1 121 ? 1.383 -14.237 -4.048 1.00 94.12 121 GLN A O 1
ATOM 996 N N . VAL A 1 122 ? 1.923 -13.551 -1.972 1.00 94.94 122 VAL A N 1
ATOM 997 C CA . VAL A 1 122 ? 3.381 -13.546 -2.187 1.00 94.94 122 VAL A CA 1
ATOM 998 C C . VAL A 1 122 ? 3.852 -14.919 -2.659 1.00 94.94 122 VAL A C 1
ATOM 1000 O O . VAL A 1 122 ? 4.572 -15.030 -3.647 1.00 94.94 122 VAL A O 1
ATOM 1003 N N . THR A 1 123 ? 3.397 -15.980 -1.990 1.00 94.38 123 THR A N 1
ATOM 1004 C CA . THR A 1 123 ? 3.795 -17.354 -2.318 1.00 94.38 123 THR A CA 1
ATOM 1005 C C . THR A 1 123 ? 3.282 -17.769 -3.698 1.00 94.38 123 THR A C 1
ATOM 1007 O O . THR A 1 123 ? 4.044 -18.292 -4.509 1.00 94.38 123 THR A O 1
ATOM 1010 N N . GLY A 1 124 ? 2.008 -17.505 -3.997 1.00 93.00 124 GLY A N 1
ATOM 1011 C CA . GLY A 1 124 ? 1.399 -17.818 -5.288 1.00 93.00 124 GLY A CA 1
ATOM 1012 C C . GLY A 1 124 ? 2.074 -17.082 -6.445 1.00 93.00 124 GLY A C 1
ATOM 1013 O O . GLY A 1 124 ? 2.387 -17.697 -7.464 1.00 93.00 124 GLY A O 1
ATOM 1014 N N . ILE A 1 125 ? 2.369 -15.790 -6.269 1.00 93.31 125 ILE A N 1
ATOM 1015 C CA . ILE A 1 125 ? 3.058 -14.985 -7.284 1.00 93.31 125 ILE A CA 1
ATOM 1016 C C . ILE A 1 125 ? 4.506 -15.435 -7.455 1.00 93.31 125 ILE A C 1
ATOM 1018 O O . ILE A 1 125 ? 4.979 -15.509 -8.590 1.00 93.31 125 ILE A O 1
ATOM 1022 N N . ALA A 1 126 ? 5.210 -15.769 -6.372 1.00 93.31 126 ALA A N 1
ATOM 1023 C CA . ALA A 1 126 ? 6.570 -16.286 -6.461 1.00 93.31 126 ALA A CA 1
ATOM 1024 C C . ALA A 1 126 ? 6.616 -17.601 -7.254 1.00 93.31 126 ALA A C 1
ATOM 1026 O O . ALA A 1 126 ? 7.412 -17.727 -8.184 1.00 93.31 126 ALA A O 1
ATOM 1027 N N . LEU A 1 127 ? 5.716 -18.548 -6.959 1.00 93.81 127 LEU A N 1
ATOM 1028 C CA . LEU A 1 127 ? 5.617 -19.810 -7.699 1.00 93.81 127 LEU A CA 1
ATOM 1029 C C . LEU A 1 127 ? 5.260 -19.582 -9.172 1.00 93.81 127 LEU A C 1
ATOM 1031 O O . LEU A 1 127 ? 5.903 -20.151 -10.055 1.00 93.81 127 LEU A O 1
ATOM 1035 N N . PHE A 1 128 ? 4.282 -18.717 -9.446 1.00 91.19 128 PHE A N 1
ATOM 1036 C CA . PHE A 1 128 ? 3.923 -18.348 -10.813 1.00 91.19 128 PHE A CA 1
ATOM 1037 C C . PHE A 1 128 ? 5.119 -17.747 -11.566 1.00 91.19 128 PHE A C 1
ATOM 1039 O O . PHE A 1 128 ? 5.447 -18.191 -12.664 1.00 91.19 128 PHE A O 1
ATOM 1046 N N . SER A 1 129 ? 5.818 -16.793 -10.951 1.00 91.50 129 SER A N 1
ATOM 1047 C CA . SER A 1 129 ? 6.940 -16.083 -11.573 1.00 91.50 129 SER A CA 1
ATOM 1048 C C . SER A 1 129 ? 8.126 -17.008 -11.855 1.00 91.50 129 SER A C 1
ATOM 1050 O O . SER A 1 129 ? 8.778 -16.877 -12.890 1.00 91.50 129 SER A O 1
ATOM 1052 N N . LEU A 1 130 ? 8.409 -17.959 -10.961 1.00 91.19 130 LEU A N 1
ATOM 1053 C CA . LEU A 1 130 ? 9.538 -18.878 -11.108 1.00 91.19 130 LEU A CA 1
ATOM 1054 C C . LEU A 1 130 ? 9.261 -20.011 -12.106 1.00 91.19 130 LEU A C 1
ATOM 1056 O O . LEU A 1 130 ? 10.158 -20.351 -12.877 1.00 91.19 130 LEU A O 1
ATOM 1060 N N . TYR A 1 131 ? 8.046 -20.572 -12.114 1.00 91.25 131 TYR A N 1
ATOM 1061 C CA . TYR A 1 131 ? 7.760 -21.824 -12.831 1.00 91.25 131 TYR A CA 1
ATOM 1062 C C . TYR A 1 131 ? 6.785 -21.699 -14.004 1.00 91.25 131 TYR A C 1
ATOM 1064 O O . TYR A 1 131 ? 6.861 -22.503 -14.927 1.00 91.25 131 TYR A O 1
ATOM 1072 N N . LEU A 1 132 ? 5.860 -20.738 -13.971 1.00 89.12 132 LEU A N 1
ATOM 1073 C CA . LEU A 1 132 ? 4.739 -20.660 -14.920 1.00 89.12 132 LEU A CA 1
ATOM 1074 C C . LEU A 1 132 ? 4.783 -19.414 -15.814 1.00 89.12 132 LEU A C 1
ATOM 1076 O O . LEU A 1 132 ? 3.948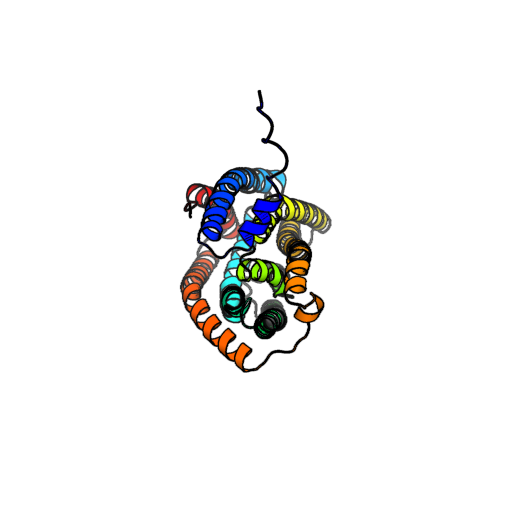 -19.278 -16.707 1.00 89.12 132 LEU A O 1
ATOM 1080 N N . MET A 1 133 ? 5.729 -18.502 -15.578 1.00 88.50 133 MET A N 1
ATOM 1081 C CA . MET A 1 133 ? 5.850 -17.270 -16.348 1.00 88.50 133 MET A CA 1
ATOM 1082 C C . MET A 1 133 ? 6.184 -17.575 -17.821 1.00 88.50 133 MET A C 1
ATOM 1084 O O . MET A 1 133 ? 7.213 -18.207 -18.079 1.00 88.50 133 MET A O 1
ATOM 1088 N N . PRO A 1 134 ? 5.385 -17.067 -18.776 1.00 85.25 134 PRO A N 1
ATOM 1089 C CA . PRO A 1 134 ? 5.672 -17.170 -20.202 1.00 85.25 134 PRO A CA 1
ATOM 1090 C C . PRO A 1 134 ? 7.009 -16.529 -20.607 1.00 85.25 134 PRO A C 1
ATOM 1092 O O . PRO A 1 134 ? 7.445 -15.534 -20.020 1.00 85.25 134 PRO A O 1
ATOM 1095 N N . ASP A 1 135 ? 7.635 -17.050 -21.665 1.00 84.00 135 ASP A N 1
ATOM 1096 C CA . ASP A 1 135 ? 8.953 -16.590 -22.129 1.00 84.00 135 ASP A CA 1
ATOM 1097 C C . ASP A 1 135 ? 8.973 -15.114 -22.538 1.00 84.00 135 ASP A C 1
ATOM 1099 O O . ASP A 1 135 ? 9.933 -14.401 -22.238 1.00 84.00 135 ASP A O 1
ATOM 1103 N N . ASN A 1 136 ? 7.880 -14.618 -23.124 1.00 81.94 136 ASN A N 1
ATOM 1104 C CA . ASN A 1 136 ? 7.723 -13.211 -23.498 1.00 81.94 136 ASN A CA 1
ATOM 1105 C C . ASN A 1 136 ? 7.643 -12.253 -22.296 1.00 81.94 136 ASN A C 1
ATOM 1107 O O . ASN A 1 136 ? 7.667 -11.047 -22.507 1.00 81.94 136 ASN A O 1
ATOM 1111 N N . LEU A 1 137 ? 7.554 -12.754 -21.058 1.00 84.31 137 LEU A N 1
ATOM 1112 C CA . LEU A 1 137 ? 7.566 -11.971 -19.816 1.00 84.31 137 LEU A CA 1
ATOM 1113 C C . LEU A 1 137 ? 8.710 -12.375 -18.874 1.00 84.31 137 LEU A C 1
ATOM 1115 O O . LEU A 1 137 ? 8.793 -11.882 -17.749 1.00 84.31 137 LEU A O 1
ATOM 1119 N N . SER A 1 138 ? 9.636 -13.233 -19.313 1.00 84.62 138 SER A N 1
ATOM 1120 C CA . SER A 1 138 ? 10.707 -13.747 -18.450 1.00 84.62 138 SER A CA 1
ATOM 1121 C C . SER A 1 138 ? 11.616 -12.657 -17.863 1.00 84.62 138 SER A C 1
ATOM 1123 O O . SER A 1 138 ? 12.116 -12.819 -16.750 1.00 84.62 138 SER A O 1
ATOM 1125 N N . TYR A 1 139 ? 11.785 -11.518 -18.543 1.00 84.69 139 TYR A N 1
ATOM 1126 C CA . TYR A 1 139 ? 12.557 -10.380 -18.021 1.00 84.69 139 TYR A CA 1
ATOM 1127 C C . TYR A 1 139 ? 11.874 -9.683 -16.821 1.00 84.69 139 TYR A C 1
ATOM 1129 O O . TYR A 1 139 ? 12.544 -8.980 -16.068 1.00 84.69 139 TYR A O 1
ATOM 1137 N N . MET A 1 140 ? 10.571 -9.910 -16.589 1.00 87.50 140 MET A N 1
ATOM 1138 C CA . MET A 1 140 ? 9.807 -9.364 -15.452 1.00 87.50 140 MET A CA 1
ATOM 1139 C C . MET A 1 140 ? 9.796 -10.261 -14.212 1.00 87.50 140 MET A C 1
ATOM 1141 O O . MET A 1 140 ? 9.256 -9.850 -13.188 1.00 87.50 140 MET A O 1
ATOM 1145 N N . LYS A 1 141 ? 10.413 -11.453 -14.247 1.00 90.06 141 LYS A N 1
ATOM 1146 C CA . LYS A 1 141 ? 10.390 -12.424 -13.130 1.00 90.06 141 LYS A CA 1
ATOM 1147 C C . LYS A 1 141 ? 10.765 -11.800 -11.794 1.00 90.06 141 LYS A C 1
ATOM 1149 O O . LYS A 1 141 ? 10.012 -11.899 -10.828 1.00 90.06 141 LYS A O 1
ATOM 1154 N N . TRP A 1 142 ? 11.891 -11.098 -11.759 1.00 86.56 142 TRP A N 1
ATOM 1155 C CA . TRP A 1 142 ? 12.367 -10.449 -10.541 1.00 86.56 142 TRP A CA 1
ATOM 1156 C C . TRP A 1 142 ? 11.482 -9.287 -10.103 1.00 86.56 142 TRP A C 1
ATOM 1158 O O . TRP A 1 142 ? 11.228 -9.135 -8.912 1.00 86.56 142 TRP A O 1
ATOM 1168 N N . VAL A 1 143 ? 10.951 -8.519 -11.055 1.00 88.81 143 VAL A N 1
ATOM 1169 C CA . VAL A 1 143 ? 10.033 -7.412 -10.767 1.00 88.81 143 VAL A CA 1
ATOM 1170 C C . VAL A 1 143 ? 8.758 -7.938 -10.124 1.00 88.81 143 VAL A C 1
ATOM 1172 O O . VAL A 1 143 ? 8.322 -7.392 -9.120 1.00 88.81 143 VAL A O 1
ATOM 1175 N N . PHE A 1 144 ? 8.194 -9.027 -10.647 1.00 91.69 144 PHE A N 1
ATOM 1176 C CA . PHE A 1 144 ? 6.968 -9.625 -10.122 1.00 91.69 144 PHE A CA 1
ATOM 1177 C C . PHE A 1 144 ? 7.167 -10.191 -8.718 1.00 91.69 144 PHE A C 1
ATOM 1179 O O . PHE A 1 144 ? 6.340 -9.953 -7.841 1.00 91.69 144 PHE A O 1
ATOM 1186 N N . ILE A 1 145 ? 8.286 -10.881 -8.481 1.00 91.56 145 ILE A N 1
ATOM 1187 C CA . ILE A 1 145 ? 8.618 -11.416 -7.157 1.00 91.56 145 ILE A CA 1
ATOM 1188 C C . ILE A 1 145 ? 8.773 -10.274 -6.152 1.00 91.56 145 ILE A C 1
ATOM 1190 O O . ILE A 1 145 ? 8.106 -10.284 -5.120 1.00 91.56 145 ILE A O 1
ATOM 1194 N N . ILE A 1 146 ? 9.599 -9.270 -6.461 1.00 91.00 146 ILE A N 1
ATOM 1195 C CA . ILE A 1 146 ? 9.862 -8.146 -5.553 1.00 91.00 146 ILE A CA 1
ATOM 1196 C C . ILE A 1 146 ? 8.585 -7.339 -5.321 1.00 91.00 146 ILE A C 1
ATOM 1198 O O . ILE A 1 146 ? 8.248 -7.056 -4.176 1.00 91.00 146 ILE A O 1
ATOM 1202 N N . TYR A 1 147 ? 7.828 -7.036 -6.375 1.00 91.50 147 TYR A N 1
ATOM 1203 C CA . TYR A 1 147 ? 6.556 -6.330 -6.256 1.00 91.50 147 TYR A CA 1
ATOM 1204 C C . TYR A 1 147 ? 5.538 -7.107 -5.424 1.00 91.50 147 TYR A C 1
ATOM 1206 O O . TYR A 1 147 ? 4.831 -6.508 -4.627 1.00 91.50 147 TYR A O 1
ATOM 1214 N N . SER A 1 148 ? 5.485 -8.438 -5.528 1.00 92.44 148 SER A N 1
ATOM 1215 C CA . SER A 1 148 ? 4.550 -9.225 -4.719 1.00 92.44 148 SER A CA 1
ATOM 1216 C C . SER A 1 148 ? 4.777 -9.063 -3.216 1.00 92.44 148 SER A C 1
ATOM 1218 O O . SER A 1 148 ? 3.808 -9.105 -2.460 1.00 92.44 148 SER A O 1
ATOM 1220 N N . THR A 1 149 ? 6.023 -8.813 -2.786 1.00 90.56 149 THR A N 1
ATOM 1221 C CA . THR A 1 149 ? 6.378 -8.688 -1.361 1.00 90.56 149 THR A CA 1
ATOM 1222 C C . THR A 1 149 ? 5.621 -7.580 -0.636 1.00 90.56 149 THR A C 1
ATOM 1224 O O . THR A 1 149 ? 5.426 -7.697 0.572 1.00 90.56 149 THR A O 1
ATOM 1227 N N . ILE A 1 150 ? 5.093 -6.585 -1.361 1.00 90.06 150 ILE A N 1
ATOM 1228 C CA . ILE A 1 150 ? 4.275 -5.518 -0.772 1.00 90.06 150 ILE A CA 1
ATOM 1229 C C . ILE A 1 150 ? 3.025 -6.053 -0.060 1.00 90.06 150 ILE A C 1
ATOM 1231 O O . ILE A 1 150 ? 2.500 -5.414 0.846 1.00 90.06 150 ILE A O 1
ATOM 1235 N N . GLN A 1 151 ? 2.548 -7.241 -0.444 1.00 91.88 151 GLN A N 1
ATOM 1236 C CA . GLN A 1 151 ? 1.333 -7.829 0.117 1.00 91.88 151 GLN A CA 1
ATOM 1237 C C . GLN A 1 151 ? 1.525 -8.459 1.493 1.00 91.88 151 GLN A C 1
ATOM 1239 O O . GLN A 1 151 ? 0.541 -8.735 2.175 1.00 91.88 151 GLN A O 1
ATOM 1244 N N . PHE A 1 152 ? 2.756 -8.694 1.947 1.00 92.69 152 PHE A N 1
ATOM 1245 C CA . PHE A 1 152 ? 2.996 -9.241 3.279 1.00 92.69 152 PHE A CA 1
A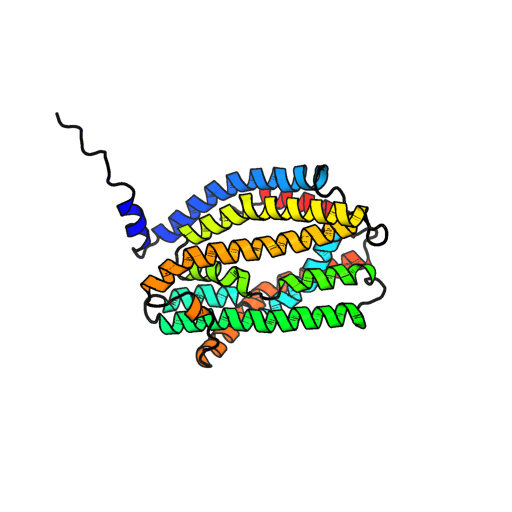TOM 1246 C C . PHE A 1 152 ? 3.870 -8.291 4.095 1.00 92.69 152 PHE A C 1
ATOM 1248 O O . PHE A 1 152 ? 4.950 -7.985 3.624 1.00 92.69 152 PHE A O 1
ATOM 1255 N N . PRO A 1 153 ? 3.498 -7.872 5.319 1.00 91.44 153 PRO A N 1
ATOM 1256 C CA . PRO A 1 153 ? 2.268 -8.197 6.033 1.00 91.44 153 PRO A CA 1
ATOM 1257 C C . PRO A 1 153 ? 1.182 -7.177 5.659 1.00 91.44 153 PRO A C 1
ATOM 1259 O O . PRO A 1 153 ? 1.179 -6.090 6.225 1.00 91.44 153 PRO A O 1
ATOM 1262 N N . GLY A 1 154 ? 0.251 -7.502 4.750 1.00 89.12 154 GLY A N 1
ATOM 1263 C CA . GLY A 1 154 ? -0.741 -6.586 4.137 1.00 89.12 154 GLY A CA 1
ATOM 1264 C C . GLY A 1 154 ? -1.669 -5.795 5.080 1.00 89.12 154 GLY A C 1
ATOM 1265 O O . GLY A 1 154 ? -2.587 -5.110 4.646 1.00 89.12 154 GLY A O 1
ATOM 1266 N N . MET A 1 155 ? -1.439 -5.862 6.390 1.00 92.62 155 MET A N 1
ATOM 1267 C CA . MET A 1 155 ? -2.073 -5.069 7.436 1.00 92.62 155 MET A CA 1
ATOM 1268 C C . MET A 1 155 ? -1.543 -3.626 7.569 1.00 92.62 155 MET A C 1
ATOM 1270 O O . MET A 1 155 ? -2.014 -2.917 8.455 1.00 92.62 155 MET A O 1
ATOM 1274 N N . LEU A 1 156 ? -0.556 -3.181 6.778 1.00 92.94 156 LEU A N 1
ATOM 1275 C CA . LEU A 1 156 ? 0.171 -1.915 7.021 1.00 92.94 156 LEU A CA 1
ATOM 1276 C C . LEU A 1 156 ? -0.727 -0.660 7.052 1.00 92.94 156 LEU A C 1
ATOM 1278 O O . LEU A 1 156 ? -0.407 0.324 7.718 1.00 92.94 156 LEU A O 1
ATOM 1282 N N . THR A 1 157 ? -1.905 -0.710 6.435 1.00 91.00 157 THR A N 1
ATOM 1283 C CA . THR A 1 157 ? -2.875 0.398 6.417 1.00 91.00 157 THR A CA 1
ATOM 1284 C C . THR A 1 157 ? -3.962 0.293 7.498 1.00 91.00 157 THR A C 1
ATOM 1286 O O . THR A 1 157 ? -4.805 1.187 7.621 1.00 91.00 157 THR A O 1
ATOM 1289 N N . VAL A 1 158 ? -3.946 -0.757 8.336 1.00 93.38 158 VAL A N 1
ATOM 1290 C CA . VAL A 1 158 ? -5.032 -1.059 9.288 1.00 93.38 158 VAL A CA 1
ATOM 1291 C C . VAL A 1 158 ? -5.345 0.105 10.218 1.00 93.38 158 VAL A C 1
ATOM 1293 O O . VAL A 1 158 ? -6.511 0.438 10.420 1.00 93.38 158 VAL A O 1
ATOM 1296 N N . TYR A 1 159 ? -4.328 0.745 10.793 1.00 94.81 159 TYR A N 1
ATOM 1297 C CA . TYR A 1 159 ? -4.543 1.758 11.821 1.00 94.81 159 TYR A CA 1
ATOM 1298 C C . TYR A 1 159 ? -5.005 3.090 11.243 1.00 94.81 159 TYR A C 1
ATOM 1300 O O . TYR A 1 159 ? -5.766 3.793 11.903 1.00 94.81 159 TYR A O 1
ATOM 1308 N N . GLN A 1 160 ? -4.632 3.410 10.003 1.00 92.25 160 GLN A N 1
ATOM 1309 C CA . GLN A 1 160 ? -5.234 4.528 9.280 1.00 92.25 160 GLN A CA 1
ATOM 1310 C C . GLN A 1 160 ? -6.721 4.258 9.010 1.00 92.25 160 GLN A C 1
ATOM 1312 O O . GLN A 1 160 ? -7.562 5.106 9.309 1.00 92.25 160 GLN A O 1
ATOM 1317 N N . GLY A 1 161 ? -7.063 3.044 8.557 1.00 91.88 161 GLY A N 1
ATOM 1318 C CA . GLY A 1 161 ? -8.456 2.604 8.418 1.00 91.88 161 GLY A CA 1
ATOM 1319 C C . GLY A 1 161 ? -9.230 2.663 9.740 1.00 91.88 161 GLY A C 1
ATOM 1320 O O . GLY A 1 161 ? -10.365 3.132 9.783 1.00 91.88 161 GLY A O 1
ATOM 1321 N N . CYS A 1 162 ? -8.594 2.289 10.853 1.00 93.06 162 CYS A N 1
ATOM 1322 C CA . CYS A 1 162 ? -9.186 2.416 12.182 1.00 93.06 162 CYS A CA 1
ATOM 1323 C C . CYS A 1 162 ? -9.413 3.883 12.574 1.00 93.06 162 CYS A C 1
ATOM 1325 O O . CYS A 1 162 ? -10.485 4.207 13.074 1.00 93.06 162 CYS A O 1
ATOM 1327 N N . LEU A 1 163 ? -8.454 4.787 12.341 1.00 92.81 163 LEU A N 1
ATOM 1328 C CA . LEU A 1 163 ? -8.637 6.220 12.611 1.00 92.81 163 LEU A CA 1
ATOM 1329 C C . LEU A 1 163 ? -9.835 6.790 11.834 1.00 92.81 163 LEU A C 1
ATOM 1331 O O . LEU A 1 163 ? -10.631 7.523 12.421 1.00 92.81 163 LEU A O 1
ATOM 1335 N N . ASN A 1 164 ? -10.005 6.392 10.568 1.00 90.31 164 ASN A N 1
ATOM 1336 C CA . ASN A 1 164 ? -11.187 6.730 9.769 1.00 90.31 164 ASN A CA 1
ATOM 1337 C C . ASN A 1 164 ? -12.475 6.144 10.368 1.00 90.31 164 ASN A C 1
ATOM 1339 O O . ASN A 1 164 ? -13.453 6.869 10.535 1.00 90.31 164 ASN A O 1
ATOM 1343 N N . GLY A 1 165 ? -12.470 4.863 10.750 1.00 90.25 165 GLY A N 1
ATOM 1344 C CA . GLY A 1 165 ? -13.624 4.202 11.370 1.00 90.25 165 GLY A CA 1
ATOM 1345 C C . GLY A 1 165 ? -14.048 4.842 12.697 1.00 90.25 165 GLY A C 1
ATOM 1346 O O . GLY A 1 165 ? -15.234 5.001 12.958 1.00 90.25 165 GLY A O 1
ATOM 1347 N N . PHE A 1 166 ? -13.090 5.296 13.510 1.00 89.94 166 PHE A N 1
ATOM 1348 C CA . PHE A 1 166 ? -13.344 6.056 14.742 1.00 89.94 166 PHE A CA 1
ATOM 1349 C C . PHE A 1 166 ? -13.634 7.549 14.498 1.00 89.94 166 PHE A C 1
ATOM 1351 O O . PHE A 1 166 ? -13.708 8.318 15.458 1.00 89.94 166 PHE A O 1
ATOM 1358 N N . GLN A 1 167 ? -13.772 7.974 13.237 1.00 87.62 167 GLN A N 1
ATOM 1359 C CA . GLN A 1 167 ? -14.033 9.361 12.836 1.00 87.62 167 GLN A CA 1
ATOM 1360 C C . GLN A 1 167 ? -12.986 10.368 13.352 1.00 87.62 167 GLN A C 1
ATOM 1362 O O . GLN A 1 167 ? -13.274 11.552 13.534 1.00 87.62 167 GLN A O 1
ATOM 1367 N N . ARG A 1 168 ? -11.746 9.915 13.577 1.00 88.31 168 ARG A N 1
ATOM 1368 C CA . ARG A 1 168 ? -10.588 10.766 13.903 1.00 88.31 168 ARG A CA 1
ATOM 1369 C C . ARG A 1 168 ? -9.905 11.216 12.613 1.00 88.31 168 ARG A C 1
ATOM 1371 O O . ARG A 1 168 ? -8.748 10.883 12.334 1.00 88.31 168 ARG A O 1
ATOM 1378 N N . PHE A 1 169 ? -10.676 11.937 11.800 1.00 84.12 169 PHE A N 1
ATOM 1379 C CA . PHE A 1 169 ? -10.252 12.425 10.488 1.00 84.12 169 PHE A CA 1
ATOM 1380 C C . PHE A 1 169 ? -9.117 13.441 10.591 1.00 84.12 169 PHE A C 1
ATOM 1382 O O . PHE A 1 169 ? -8.231 13.439 9.747 1.00 84.12 169 PHE A O 1
ATOM 1389 N N . ASP A 1 170 ? -9.078 14.232 11.664 1.00 82.69 170 ASP A N 1
ATOM 1390 C CA . ASP A 1 170 ? -7.955 15.106 12.015 1.00 82.69 170 ASP A CA 1
ATOM 1391 C C . ASP A 1 170 ? -6.607 14.366 11.946 1.00 82.69 170 ASP A C 1
ATOM 1393 O O . ASP A 1 170 ? -5.660 14.807 11.290 1.00 82.69 170 ASP A O 1
ATOM 1397 N N . LYS A 1 171 ? -6.551 13.183 12.562 1.00 88.50 171 LYS A N 1
ATOM 1398 C CA . LYS A 1 171 ? -5.359 12.335 12.622 1.00 88.50 171 LYS A CA 1
ATOM 1399 C C . LYS A 1 171 ? -5.094 11.617 11.310 1.00 88.50 171 LYS A C 1
ATOM 1401 O O . LYS A 1 171 ? -3.952 11.586 10.859 1.00 88.50 171 LYS A O 1
ATOM 1406 N N . SER A 1 172 ? -6.135 11.043 10.715 1.00 88.81 172 SER A N 1
ATOM 1407 C CA . SER A 1 172 ? -6.013 10.288 9.467 1.00 88.81 172 SER A CA 1
ATOM 1408 C C . SER A 1 172 ? -5.548 11.167 8.300 1.00 88.81 172 SER A C 1
ATOM 1410 O O . SER A 1 172 ? -4.620 10.802 7.580 1.00 88.81 172 SER A O 1
ATOM 1412 N N . ASN A 1 173 ? -6.108 12.373 8.178 1.00 85.81 173 ASN A N 1
ATOM 1413 C CA . ASN A 1 173 ? -5.735 13.335 7.144 1.00 85.81 173 ASN A CA 1
ATOM 1414 C C . ASN A 1 173 ? -4.313 13.863 7.355 1.00 85.81 173 ASN A C 1
ATOM 1416 O O . ASN A 1 173 ? -3.531 13.925 6.410 1.00 85.81 173 ASN A O 1
ATOM 1420 N N . MET A 1 174 ? -3.947 14.215 8.596 1.00 86.44 174 MET A N 1
ATOM 1421 C CA . MET A 1 174 ? -2.585 14.666 8.897 1.00 86.44 174 MET A CA 1
ATOM 1422 C C . MET A 1 174 ? -1.553 13.586 8.556 1.00 86.44 174 MET A C 1
ATOM 1424 O O . MET A 1 174 ? -0.512 13.901 7.984 1.00 86.44 174 MET A O 1
ATOM 1428 N N . LEU A 1 175 ? -1.849 12.320 8.871 1.00 90.38 175 LEU A N 1
ATOM 1429 C CA . LEU A 1 175 ? -1.007 11.189 8.493 1.00 90.38 175 LEU A CA 1
ATOM 1430 C C . LEU A 1 175 ? -0.878 11.075 6.971 1.00 90.38 175 LEU A C 1
ATOM 1432 O O . LEU A 1 175 ? 0.240 10.989 6.476 1.00 90.38 175 LEU A O 1
ATOM 1436 N N . GLN A 1 176 ? -1.996 11.108 6.242 1.00 86.94 176 GLN A N 1
ATOM 1437 C CA . GLN A 1 176 ? -2.002 10.996 4.782 1.00 86.94 176 GLN A CA 1
ATOM 1438 C C . GLN A 1 176 ? -1.177 12.106 4.122 1.00 86.94 176 GLN A C 1
ATOM 1440 O O . GLN A 1 176 ? -0.396 11.846 3.206 1.00 86.94 176 GLN A O 1
ATOM 1445 N N . ILE A 1 177 ? -1.309 13.337 4.616 1.00 84.31 177 ILE A N 1
ATOM 1446 C CA . ILE A 1 177 ? -0.535 14.480 4.129 1.00 84.31 177 ILE A CA 1
ATOM 1447 C C . ILE A 1 177 ? 0.943 14.276 4.434 1.00 84.31 177 ILE A C 1
ATOM 1449 O O . ILE A 1 177 ? 1.769 14.416 3.542 1.00 84.31 177 ILE A O 1
ATOM 1453 N N . PHE A 1 178 ? 1.293 13.916 5.668 1.00 86.44 178 PHE A N 1
ATOM 1454 C CA . PHE A 1 178 ? 2.689 13.716 6.050 1.00 86.44 178 PHE A CA 1
ATOM 1455 C C . PHE A 1 178 ? 3.346 12.571 5.261 1.00 86.44 178 PHE A C 1
ATOM 1457 O O . PHE A 1 178 ? 4.493 12.702 4.825 1.00 86.44 178 PHE A O 1
ATOM 1464 N N . GLN A 1 179 ? 2.603 11.489 5.013 1.00 88.31 179 GLN A N 1
ATOM 1465 C CA . GLN A 1 179 ? 3.034 10.386 4.163 1.00 88.31 179 GLN A CA 1
ATOM 1466 C C . GLN A 1 179 ? 3.295 10.865 2.732 1.00 88.31 179 GLN A C 1
ATOM 1468 O O . GLN A 1 179 ? 4.415 10.737 2.247 1.00 88.31 179 GLN A O 1
ATOM 1473 N N . THR A 1 180 ? 2.295 11.474 2.093 1.00 83.69 180 THR A N 1
ATOM 1474 C CA . THR A 1 180 ? 2.358 11.868 0.674 1.00 83.69 180 THR A CA 1
ATOM 1475 C C . THR A 1 180 ? 3.363 12.997 0.427 1.00 83.69 180 THR A C 1
ATOM 1477 O O . THR A 1 180 ? 4.023 13.039 -0.607 1.00 83.69 180 THR A O 1
ATOM 1480 N N . ALA A 1 181 ? 3.486 13.934 1.369 1.00 82.44 181 ALA A N 1
ATOM 1481 C CA . ALA A 1 181 ? 4.302 15.134 1.211 1.00 82.44 181 ALA A CA 1
ATOM 1482 C C . ALA A 1 181 ? 5.781 14.926 1.502 1.00 82.44 181 ALA A C 1
ATOM 1484 O O . ALA A 1 181 ? 6.625 15.585 0.898 1.00 82.44 181 ALA A O 1
ATOM 1485 N N . LEU A 1 182 ? 6.086 14.079 2.485 1.00 85.62 182 LEU A N 1
ATOM 1486 C CA . LEU A 1 182 ? 7.424 13.992 3.056 1.00 85.62 182 LEU A CA 1
ATOM 1487 C C . LEU A 1 182 ? 7.936 12.561 3.066 1.00 85.62 182 LEU A C 1
ATOM 1489 O O . LEU A 1 182 ? 8.982 12.309 2.478 1.00 85.62 182 LEU A O 1
ATOM 1493 N N . ILE A 1 183 ? 7.224 11.628 3.705 1.00 90.12 183 ILE A N 1
ATOM 1494 C CA . ILE A 1 183 ? 7.748 10.266 3.887 1.00 90.12 183 ILE A CA 1
ATOM 1495 C C . ILE A 1 183 ? 7.962 9.595 2.531 1.00 90.12 183 ILE A C 1
ATOM 1497 O O . ILE A 1 183 ? 9.086 9.202 2.227 1.00 90.12 183 ILE A O 1
ATOM 1501 N N . GLN A 1 184 ? 6.915 9.502 1.712 1.00 89.50 184 GLN A N 1
ATOM 1502 C CA . GLN A 1 184 ? 6.963 8.774 0.451 1.00 89.50 184 GLN A CA 1
ATOM 1503 C C . GLN A 1 184 ? 8.004 9.374 -0.512 1.00 89.50 184 GLN A C 1
ATOM 1505 O O . GLN A 1 184 ? 8.876 8.622 -0.945 1.00 89.50 184 GLN A O 1
ATOM 1510 N N . PRO A 1 185 ? 8.040 10.696 -0.794 1.00 87.62 185 PRO A N 1
ATOM 1511 C CA . PRO A 1 185 ? 9.071 11.276 -1.658 1.00 87.62 185 PRO A CA 1
ATOM 1512 C C . PRO A 1 185 ? 10.502 11.026 -1.166 1.00 87.62 185 PRO A C 1
ATOM 1514 O O . PRO A 1 185 ? 11.366 10.647 -1.956 1.00 87.62 185 PRO A O 1
ATOM 1517 N N . LEU A 1 186 ? 10.765 11.217 0.132 1.00 90.06 186 LEU A N 1
ATOM 1518 C CA . LEU A 1 186 ? 12.115 11.091 0.692 1.00 90.06 186 LEU A CA 1
ATOM 1519 C C . LEU A 1 186 ? 12.601 9.641 0.697 1.00 90.06 186 LEU A C 1
ATOM 1521 O O . LEU A 1 186 ? 13.738 9.373 0.304 1.00 90.06 186 LEU A O 1
ATOM 1525 N N . VAL A 1 187 ? 11.740 8.712 1.117 1.00 92.94 187 VAL A N 1
ATOM 1526 C CA . VAL A 1 187 ? 12.050 7.277 1.131 1.00 92.94 187 VAL A CA 1
ATOM 1527 C C . VAL A 1 187 ? 12.251 6.778 -0.295 1.00 92.94 187 VAL A C 1
ATOM 1529 O O . VAL A 1 187 ? 13.247 6.111 -0.572 1.00 92.94 187 VAL A O 1
ATOM 1532 N N . LEU A 1 188 ? 11.371 7.171 -1.218 1.00 90.56 188 LEU A N 1
ATOM 1533 C CA . LEU A 1 188 ? 11.465 6.789 -2.620 1.00 90.56 188 LEU A CA 1
ATOM 1534 C C . LEU A 1 188 ? 12.765 7.285 -3.262 1.00 90.56 188 LEU A C 1
ATOM 1536 O O . LEU A 1 188 ? 13.462 6.494 -3.892 1.00 90.56 188 LEU A O 1
ATOM 1540 N N . ILE A 1 189 ? 13.133 8.559 -3.070 1.00 90.50 189 ILE A N 1
ATOM 1541 C CA . ILE A 1 189 ? 14.410 9.100 -3.567 1.00 90.50 189 ILE A CA 1
ATOM 1542 C C . ILE A 1 189 ? 15.584 8.309 -3.000 1.00 90.50 189 ILE A C 1
ATOM 1544 O O . ILE A 1 189 ? 16.455 7.879 -3.757 1.00 90.50 189 ILE A O 1
ATOM 1548 N N . GLY A 1 190 ? 15.611 8.123 -1.677 1.00 92.31 190 GLY A N 1
ATOM 1549 C CA . GLY A 1 190 ? 16.697 7.423 -1.002 1.00 92.31 190 GLY A CA 1
ATOM 1550 C C . GLY A 1 190 ? 16.875 6.006 -1.544 1.00 92.31 190 GLY A C 1
ATOM 1551 O O . GLY A 1 190 ? 17.978 5.631 -1.942 1.00 92.31 190 GLY A O 1
ATOM 1552 N N . CYS A 1 191 ? 15.784 5.244 -1.635 1.00 94.12 191 CYS A N 1
ATOM 1553 C CA . CYS A 1 191 ? 15.807 3.882 -2.155 1.00 94.12 191 CYS A CA 1
ATOM 1554 C C . CYS A 1 191 ? 16.206 3.841 -3.633 1.00 94.12 191 CYS A C 1
ATOM 1556 O O . CYS A 1 191 ? 17.102 3.078 -3.992 1.00 94.12 191 CYS A O 1
ATOM 1558 N N . VAL A 1 192 ? 15.615 4.677 -4.491 1.00 92.94 192 VAL A N 1
ATOM 1559 C CA . VAL A 1 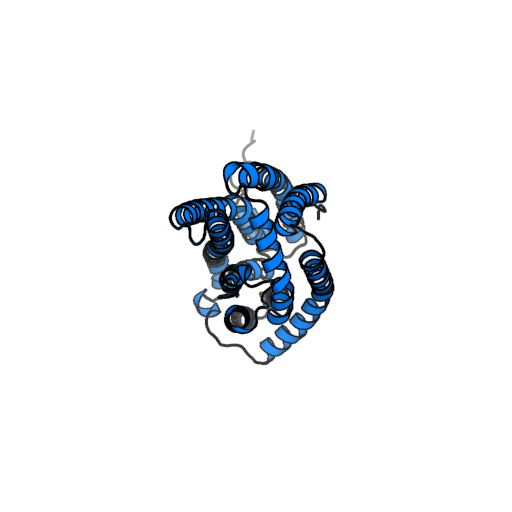192 ? 15.966 4.695 -5.918 1.00 92.94 192 VAL A CA 1
ATOM 1560 C C . VAL A 1 192 ? 17.447 5.008 -6.108 1.00 92.94 192 VAL A C 1
ATOM 1562 O O . VAL A 1 192 ? 18.117 4.261 -6.810 1.00 92.94 192 VAL A O 1
ATOM 1565 N N . LEU A 1 193 ? 17.994 6.038 -5.457 1.00 92.31 193 LEU A N 1
ATOM 1566 C CA . LEU A 1 193 ? 19.407 6.401 -5.616 1.00 92.31 193 LEU A CA 1
ATOM 1567 C C . LEU A 1 193 ? 20.358 5.299 -5.129 1.00 92.31 193 LEU A C 1
ATOM 1569 O O . LEU A 1 193 ? 21.355 5.012 -5.794 1.00 92.31 193 LEU A O 1
ATOM 1573 N N . VAL A 1 194 ? 20.048 4.654 -4.001 1.00 94.00 194 VAL A N 1
ATOM 1574 C CA . VAL A 1 194 ? 20.856 3.544 -3.473 1.00 94.00 194 VAL A CA 1
ATOM 1575 C C . VAL A 1 194 ? 20.856 2.368 -4.447 1.00 94.00 194 VAL A C 1
ATOM 1577 O O . VAL A 1 194 ? 21.923 1.903 -4.848 1.00 94.00 194 VAL A O 1
ATOM 1580 N N . PHE A 1 195 ? 19.682 1.902 -4.874 1.00 93.50 195 PHE A N 1
ATOM 1581 C CA . PHE A 1 195 ? 19.594 0.724 -5.737 1.00 93.50 195 PHE A CA 1
ATOM 1582 C C . PHE A 1 195 ? 20.008 1.000 -7.186 1.00 93.50 195 PHE A C 1
ATOM 1584 O O . PHE A 1 195 ? 20.534 0.103 -7.841 1.00 93.50 195 PHE A O 1
ATOM 1591 N N . LYS A 1 196 ? 19.857 2.234 -7.671 1.00 92.31 196 LYS A N 1
ATOM 1592 C CA . LYS A 1 196 ? 20.424 2.698 -8.942 1.00 92.31 196 LYS A CA 1
ATOM 1593 C C . LYS A 1 196 ? 21.947 2.574 -8.941 1.00 92.31 196 LYS A C 1
ATOM 1595 O O . LYS A 1 196 ? 22.506 1.942 -9.833 1.00 92.31 196 LYS A O 1
ATOM 1600 N N . ASN A 1 197 ? 22.606 3.097 -7.903 1.00 91.88 197 ASN A N 1
ATOM 1601 C CA . ASN A 1 197 ? 24.061 3.002 -7.755 1.00 91.88 197 ASN A CA 1
ATOM 1602 C C . ASN A 1 197 ? 24.529 1.548 -7.606 1.00 91.88 197 ASN A C 1
ATOM 1604 O O . ASN A 1 197 ? 25.512 1.156 -8.228 1.00 91.88 197 ASN A O 1
ATOM 1608 N N . LEU A 1 198 ? 23.807 0.726 -6.838 1.00 91.56 198 LEU A N 1
ATOM 1609 C CA . LEU A 1 198 ? 24.101 -0.706 -6.740 1.00 91.56 198 LEU A CA 1
ATOM 1610 C C . LEU A 1 198 ? 23.933 -1.408 -8.097 1.00 91.56 198 LEU A C 1
ATOM 1612 O O . LEU A 1 198 ? 24.799 -2.181 -8.493 1.00 91.56 198 LEU A O 1
ATOM 1616 N N . GLY A 1 199 ? 22.869 -1.106 -8.844 1.00 91.31 199 GLY A N 1
ATOM 1617 C CA . GLY A 1 199 ? 22.647 -1.640 -10.190 1.00 91.31 199 GLY A CA 1
ATOM 1618 C C . GLY A 1 199 ? 23.746 -1.245 -11.179 1.00 91.31 199 GLY A C 1
ATOM 1619 O O . GLY A 1 199 ? 24.143 -2.061 -12.007 1.00 91.31 199 GLY A O 1
ATOM 1620 N N . ALA A 1 200 ? 24.296 -0.035 -11.055 1.00 90.69 200 ALA A N 1
ATOM 1621 C CA . ALA A 1 200 ? 25.440 0.412 -11.848 1.00 90.69 200 ALA A CA 1
ATOM 1622 C C . ALA A 1 200 ? 26.742 -0.338 -11.494 1.00 90.69 200 ALA A C 1
ATOM 1624 O O . ALA A 1 200 ? 27.556 -0.602 -12.376 1.00 90.69 200 ALA A O 1
ATOM 1625 N N . MET A 1 201 ? 26.927 -0.731 -10.225 1.00 92.44 201 MET A N 1
ATOM 1626 C CA . MET A 1 201 ? 28.081 -1.531 -9.780 1.00 92.44 201 MET A CA 1
ATOM 1627 C C . MET A 1 201 ? 28.013 -2.999 -10.226 1.00 92.44 201 MET A C 1
ATOM 1629 O O . MET A 1 201 ? 29.053 -3.652 -10.311 1.00 92.44 201 MET A O 1
ATOM 1633 N N . TYR A 1 202 ? 26.819 -3.520 -10.524 1.00 89.56 202 TYR A N 1
ATOM 1634 C CA . TYR A 1 202 ? 26.610 -4.894 -10.987 1.00 89.56 202 TYR A CA 1
ATOM 1635 C C . TYR A 1 202 ? 26.013 -4.917 -12.406 1.00 89.56 202 TYR A C 1
ATOM 1637 O O . TYR A 1 202 ? 24.788 -4.997 -12.561 1.00 89.56 202 TYR A O 1
ATOM 1645 N N . PRO A 1 203 ? 26.860 -4.935 -13.459 1.00 81.56 203 PRO A N 1
ATOM 1646 C CA . PRO A 1 203 ? 26.420 -4.853 -14.856 1.00 81.56 203 PRO A CA 1
ATOM 1647 C C . PRO A 1 203 ? 25.403 -5.918 -15.287 1.00 81.56 203 PRO A C 1
ATOM 1649 O O . PRO A 1 203 ? 24.654 -5.693 -16.230 1.00 81.56 203 PRO A O 1
ATOM 1652 N N . GLY A 1 204 ? 25.348 -7.066 -14.598 1.00 82.62 204 GLY A N 1
ATOM 1653 C CA . GLY A 1 204 ? 24.375 -8.127 -14.878 1.00 82.62 204 GLY A CA 1
ATOM 1654 C C . GLY A 1 204 ? 22.913 -7.740 -14.617 1.00 82.62 204 GLY A C 1
ATOM 1655 O O . GLY A 1 204 ? 22.021 -8.351 -15.198 1.00 82.62 204 GLY A O 1
ATOM 1656 N N . TYR A 1 205 ? 22.660 -6.730 -13.778 1.00 82.00 205 TYR A N 1
ATOM 1657 C CA . TYR A 1 205 ? 21.315 -6.201 -13.519 1.00 82.00 205 TYR A CA 1
ATOM 1658 C C . TYR A 1 205 ? 21.091 -4.856 -14.215 1.00 82.00 205 TYR A C 1
ATOM 1660 O O . TYR A 1 205 ? 20.017 -4.610 -14.762 1.00 82.00 205 TYR A O 1
ATOM 1668 N N . GLY A 1 206 ? 22.114 -3.999 -14.218 1.00 88.56 206 GLY A N 1
ATOM 1669 C CA . GLY A 1 206 ? 22.062 -2.678 -14.829 1.00 88.56 206 GLY A CA 1
ATOM 1670 C C . GLY A 1 206 ? 21.332 -1.628 -13.985 1.00 88.56 206 GLY A C 1
ATOM 1671 O O . GLY A 1 206 ? 20.541 -1.915 -13.082 1.00 88.56 206 GLY A O 1
ATOM 1672 N N . GLU A 1 207 ? 21.606 -0.368 -14.308 1.00 91.19 207 GLU A N 1
ATOM 1673 C CA . GLU A 1 207 ? 21.132 0.809 -13.572 1.00 91.19 207 GLU A CA 1
ATOM 1674 C C . GLU A 1 207 ? 19.601 0.964 -13.598 1.00 91.19 207 GLU A C 1
ATOM 1676 O O . GLU A 1 207 ? 18.984 1.305 -12.585 1.00 91.19 207 GLU A O 1
ATOM 1681 N N . MET A 1 208 ? 18.971 0.659 -14.737 1.00 89.88 208 MET A N 1
ATOM 1682 C CA . MET A 1 208 ? 17.516 0.721 -14.909 1.00 89.88 208 MET A CA 1
ATOM 1683 C C . MET A 1 208 ? 16.797 -0.269 -13.981 1.00 89.88 208 MET A C 1
ATOM 1685 O O . MET A 1 208 ? 15.882 0.120 -13.256 1.00 89.88 208 MET A O 1
ATOM 1689 N N . MET A 1 209 ? 17.229 -1.536 -13.957 1.00 88.94 209 MET A N 1
ATOM 1690 C CA . MET A 1 209 ? 16.623 -2.556 -13.093 1.00 88.94 209 MET A CA 1
ATOM 1691 C C . MET A 1 209 ? 16.866 -2.243 -11.615 1.00 88.94 209 MET A C 1
ATOM 1693 O O . MET A 1 209 ? 15.946 -2.352 -10.809 1.00 88.94 209 MET A O 1
ATOM 1697 N N . GLY A 1 210 ? 18.073 -1.787 -11.261 1.00 91.31 210 GLY A N 1
ATOM 1698 C CA . GLY A 1 210 ? 18.361 -1.296 -9.912 1.00 91.31 210 GLY A CA 1
ATOM 1699 C C . GLY A 1 210 ? 17.405 -0.173 -9.498 1.00 91.31 210 GLY A C 1
ATOM 1700 O O . GLY A 1 210 ? 16.789 -0.238 -8.437 1.00 91.31 210 GLY A O 1
ATOM 1701 N N . SER A 1 211 ? 17.184 0.809 -10.373 1.00 91.00 211 SER A N 1
ATOM 1702 C CA . SER A 1 211 ? 16.241 1.907 -10.121 1.00 91.00 211 SER A CA 1
ATOM 1703 C C . SER A 1 211 ? 14.802 1.413 -9.926 1.00 91.00 211 SER A C 1
ATOM 1705 O O . SER A 1 211 ? 14.116 1.892 -9.026 1.00 91.00 211 SER A O 1
ATOM 1707 N N . LEU A 1 212 ? 14.353 0.432 -10.718 1.00 90.38 212 LEU A N 1
ATOM 1708 C CA . LEU A 1 212 ? 13.031 -0.191 -10.580 1.00 90.38 212 LEU A CA 1
ATOM 1709 C C . LEU A 1 212 ? 12.871 -0.906 -9.233 1.00 90.38 212 LEU A C 1
ATOM 1711 O O . LEU A 1 212 ? 11.865 -0.724 -8.552 1.00 90.38 212 LEU A O 1
ATOM 1715 N N . ILE A 1 213 ? 13.873 -1.686 -8.824 1.00 91.38 213 ILE A N 1
ATOM 1716 C CA . ILE A 1 213 ? 13.876 -2.367 -7.523 1.00 91.38 213 ILE A CA 1
ATOM 1717 C C . ILE A 1 213 ? 13.817 -1.340 -6.389 1.00 91.38 213 ILE A C 1
ATOM 1719 O O . ILE A 1 213 ? 12.994 -1.471 -5.484 1.00 91.38 213 ILE A O 1
ATOM 1723 N N . GLY A 1 214 ? 14.635 -0.286 -6.468 1.00 92.12 214 GLY A N 1
ATOM 1724 C CA . GLY A 1 214 ? 14.609 0.815 -5.506 1.00 92.12 214 GLY A CA 1
ATOM 1725 C C . GLY A 1 214 ? 13.257 1.524 -5.453 1.00 92.12 214 GLY A C 1
ATOM 1726 O O . GLY A 1 214 ? 12.797 1.870 -4.368 1.00 92.12 214 GLY A O 1
ATOM 1727 N N . TYR A 1 215 ? 12.591 1.682 -6.598 1.00 90.44 215 TYR A N 1
ATOM 1728 C CA . TYR A 1 215 ? 11.258 2.272 -6.679 1.00 90.44 215 TYR A CA 1
ATOM 1729 C C . TYR A 1 215 ? 10.203 1.405 -5.972 1.00 90.44 215 TYR A C 1
ATOM 1731 O O . TYR A 1 215 ? 9.413 1.919 -5.181 1.00 90.44 215 TYR A O 1
ATOM 1739 N N . VAL A 1 216 ? 10.208 0.087 -6.200 1.00 90.94 216 VAL A N 1
ATOM 1740 C CA . VAL A 1 216 ? 9.275 -0.846 -5.543 1.00 90.94 216 VAL A CA 1
ATOM 1741 C C . VAL A 1 216 ? 9.524 -0.908 -4.035 1.00 90.94 216 VAL A C 1
ATOM 1743 O O . VAL A 1 216 ? 8.587 -0.774 -3.255 1.00 90.94 216 VAL A O 1
ATOM 1746 N N . ILE A 1 217 ? 10.784 -1.060 -3.614 1.00 91.81 217 ILE A N 1
ATOM 1747 C CA . ILE A 1 217 ? 11.150 -1.124 -2.191 1.00 91.81 217 ILE A CA 1
ATOM 1748 C C . ILE A 1 217 ? 10.835 0.199 -1.484 1.00 91.81 217 ILE A C 1
ATOM 1750 O O . ILE A 1 217 ? 10.371 0.185 -0.347 1.00 91.81 217 ILE A O 1
ATOM 1754 N N . GLY A 1 218 ? 11.049 1.336 -2.151 1.00 91.62 218 GLY A N 1
ATOM 1755 C CA . GLY A 1 218 ? 10.741 2.655 -1.603 1.00 91.62 218 GLY A CA 1
ATOM 1756 C C . GLY A 1 218 ? 9.261 2.822 -1.253 1.00 91.62 218 GLY A C 1
ATOM 1757 O O . GLY A 1 218 ? 8.963 3.262 -0.148 1.00 91.62 218 GLY A O 1
ATOM 1758 N N . ASN A 1 219 ? 8.362 2.396 -2.151 1.00 87.12 219 ASN A N 1
ATOM 1759 C CA . ASN A 1 219 ? 6.903 2.392 -1.933 1.00 87.12 219 ASN A CA 1
ATOM 1760 C C . ASN A 1 219 ? 6.414 1.313 -0.953 1.00 87.12 219 ASN A C 1
ATOM 1762 O O . ASN A 1 219 ? 5.223 1.210 -0.693 1.00 87.12 219 ASN A O 1
ATOM 1766 N N . TYR A 1 220 ? 7.297 0.441 -0.479 1.00 91.44 220 TYR A N 1
ATOM 1767 C CA . TYR A 1 220 ? 6.953 -0.559 0.524 1.00 91.44 220 TYR A CA 1
ATOM 1768 C C . TYR A 1 220 ? 7.477 -0.159 1.905 1.00 91.44 220 TYR A C 1
ATOM 1770 O O . TYR A 1 220 ? 6.838 -0.389 2.930 1.00 91.44 220 TYR A O 1
ATOM 1778 N N . LEU A 1 221 ? 8.655 0.467 1.950 1.00 93.25 221 LEU A N 1
ATOM 1779 C CA . LEU A 1 221 ? 9.265 0.930 3.189 1.00 93.25 221 LEU A CA 1
ATOM 1780 C C . LEU A 1 221 ? 8.510 2.121 3.799 1.00 93.25 221 LEU A C 1
ATOM 1782 O O . LEU A 1 221 ? 8.424 2.222 5.026 1.00 93.25 221 LEU A O 1
ATOM 1786 N N . ASP A 1 222 ? 7.955 3.010 2.975 1.00 91.00 222 ASP A N 1
ATOM 1787 C CA . ASP A 1 222 ? 7.127 4.118 3.452 1.00 91.00 222 ASP A CA 1
ATOM 1788 C C . ASP A 1 222 ? 5.849 3.623 4.153 1.00 91.00 222 ASP A C 1
ATOM 1790 O O . ASP A 1 222 ? 5.487 4.171 5.197 1.00 91.00 222 ASP A O 1
ATOM 1794 N N . ASP A 1 223 ? 5.236 2.535 3.680 1.00 91.38 223 ASP A N 1
ATOM 1795 C CA . ASP A 1 223 ? 4.082 1.903 4.325 1.00 91.38 223 ASP A CA 1
ATOM 1796 C C . ASP A 1 223 ? 4.400 1.406 5.744 1.00 91.38 223 ASP A C 1
ATOM 1798 O O . ASP A 1 223 ? 3.586 1.577 6.655 1.00 91.38 223 ASP A O 1
ATOM 1802 N N . PHE A 1 224 ? 5.599 0.868 6.002 1.00 94.56 224 PHE A N 1
ATOM 1803 C CA . PHE A 1 224 ? 6.007 0.497 7.368 1.00 94.56 224 PHE A CA 1
ATOM 1804 C C . PHE A 1 224 ? 6.162 1.706 8.293 1.00 94.56 224 PHE A C 1
ATOM 1806 O O . PHE A 1 224 ? 5.817 1.647 9.484 1.00 94.56 224 PHE A O 1
ATOM 1813 N N . ILE A 1 225 ? 6.694 2.808 7.766 1.00 94.25 225 ILE A N 1
ATOM 1814 C CA . ILE A 1 225 ? 6.843 4.054 8.523 1.00 94.25 225 ILE A CA 1
ATOM 1815 C C . ILE A 1 225 ? 5.449 4.606 8.848 1.00 94.25 225 ILE A C 1
ATOM 1817 O O . ILE A 1 225 ? 5.158 4.914 10.009 1.00 94.25 225 ILE A O 1
ATOM 1821 N N . THR A 1 226 ? 4.558 4.644 7.859 1.00 92.75 226 THR A N 1
ATOM 1822 C CA . THR A 1 226 ? 3.164 5.078 8.009 1.00 92.75 226 THR A CA 1
ATOM 1823 C C . THR A 1 226 ? 2.394 4.185 8.981 1.00 92.75 226 THR A C 1
ATOM 1825 O O . THR A 1 226 ? 1.693 4.695 9.861 1.00 92.75 226 THR A O 1
ATOM 1828 N N . PHE A 1 227 ? 2.566 2.863 8.918 1.00 94.75 227 PHE A N 1
ATOM 1829 C CA . PHE A 1 227 ? 2.007 1.915 9.885 1.00 94.75 227 PHE A CA 1
ATOM 1830 C C . PHE A 1 227 ? 2.456 2.240 11.317 1.00 94.75 227 PHE A C 1
ATOM 1832 O O . PHE A 1 227 ? 1.648 2.287 12.244 1.00 94.75 227 PHE A O 1
ATOM 1839 N N . SER A 1 228 ? 3.743 2.529 11.508 1.00 95.44 228 SER A N 1
ATOM 1840 C CA . SER A 1 228 ? 4.304 2.832 12.829 1.00 95.44 228 SER A CA 1
ATOM 1841 C C . SER A 1 228 ? 3.759 4.144 13.405 1.00 95.44 228 SER A C 1
ATOM 1843 O O . SER A 1 228 ? 3.406 4.222 14.588 1.00 95.44 228 SER A O 1
ATOM 1845 N N . ILE A 1 229 ? 3.645 5.180 12.570 1.00 95.44 229 ILE A N 1
ATOM 1846 C CA . ILE A 1 229 ? 3.091 6.479 12.972 1.00 95.44 229 ILE A CA 1
ATOM 1847 C C . ILE A 1 229 ? 1.590 6.349 13.254 1.00 95.44 229 ILE A C 1
ATOM 1849 O O . ILE A 1 229 ? 1.123 6.791 14.307 1.00 95.44 229 ILE A O 1
ATOM 1853 N N . SER A 1 230 ? 0.840 5.689 12.370 1.00 95.12 230 SER A N 1
ATOM 1854 C CA . SER A 1 230 ? -0.599 5.466 12.540 1.00 95.12 230 SER A CA 1
ATOM 1855 C C . SER A 1 230 ? -0.912 4.642 13.790 1.00 95.12 230 SER A C 1
ATOM 1857 O O . SER A 1 230 ? -1.803 5.021 14.552 1.00 95.12 230 SER A O 1
ATOM 1859 N N . ALA A 1 231 ? -0.124 3.604 14.091 1.00 96.06 231 ALA A N 1
ATOM 1860 C CA . ALA A 1 231 ? -0.229 2.845 15.336 1.00 96.06 231 ALA A CA 1
ATOM 1861 C C . ALA A 1 231 ? -0.076 3.759 16.562 1.00 96.06 231 ALA A C 1
ATOM 1863 O O . ALA A 1 231 ? -0.904 3.729 17.476 1.00 96.06 231 ALA A O 1
ATOM 1864 N N . LYS A 1 232 ? 0.941 4.633 16.572 1.00 95.81 232 LYS A N 1
ATOM 1865 C CA . LYS A 1 232 ? 1.171 5.592 17.665 1.00 95.81 232 LYS A CA 1
ATOM 1866 C C . LYS A 1 232 ? 0.009 6.580 17.823 1.00 95.81 232 LYS A C 1
ATOM 1868 O O . LYS A 1 232 ? -0.373 6.891 18.950 1.00 95.81 232 LYS A O 1
ATOM 1873 N N . MET A 1 233 ? -0.566 7.050 16.717 1.00 94.88 233 MET A N 1
ATOM 1874 C CA . MET A 1 233 ? -1.718 7.962 16.719 1.00 94.88 233 MET A CA 1
ATOM 1875 C C . MET A 1 233 ? -3.018 7.278 17.164 1.00 94.88 233 MET A C 1
ATOM 1877 O O . MET A 1 233 ? -3.864 7.923 17.793 1.00 94.88 233 MET A O 1
ATOM 1881 N N . PHE A 1 234 ? -3.155 5.982 16.877 1.00 95.19 234 PHE A N 1
ATOM 1882 C CA . PHE A 1 234 ? -4.313 5.163 17.228 1.00 95.19 234 PHE A CA 1
ATOM 1883 C C . PHE A 1 234 ? -4.265 4.614 18.664 1.00 95.19 234 PHE A C 1
ATOM 1885 O O . PHE A 1 234 ? -5.305 4.476 19.306 1.00 95.19 234 PHE A O 1
ATOM 1892 N N . ALA A 1 235 ? -3.074 4.391 19.226 1.00 95.25 235 ALA A N 1
ATOM 1893 C CA . ALA A 1 235 ? -2.884 3.945 20.609 1.00 95.25 235 ALA A CA 1
ATOM 1894 C C . ALA A 1 235 ? -3.714 4.712 21.666 1.00 95.25 235 ALA A C 1
ATOM 1896 O O . ALA A 1 235 ? -4.347 4.058 22.495 1.00 95.25 235 ALA A O 1
ATOM 1897 N N . PRO A 1 236 ? -3.760 6.063 21.688 1.00 93.19 236 PRO A N 1
ATOM 1898 C CA . PRO A 1 236 ? -4.594 6.788 22.649 1.00 93.19 236 PRO A CA 1
ATOM 1899 C C . PRO A 1 236 ? -6.099 6.588 22.420 1.00 93.19 236 PRO A C 1
ATOM 1901 O O . PRO A 1 236 ? -6.857 6.650 23.382 1.00 93.19 236 PRO A O 1
ATOM 1904 N N . VAL A 1 237 ? -6.539 6.328 21.183 1.00 91.44 237 VAL A N 1
ATOM 1905 C CA . VAL A 1 237 ? -7.952 6.052 20.869 1.00 91.44 237 VAL A CA 1
ATOM 1906 C C . VAL A 1 237 ? -8.359 4.694 21.441 1.00 91.44 237 VAL A C 1
ATOM 1908 O O . VAL A 1 237 ? -9.366 4.606 22.135 1.00 91.44 237 VAL A O 1
ATOM 1911 N N . LEU A 1 238 ? -7.522 3.666 21.260 1.00 92.25 238 LEU A N 1
ATOM 1912 C CA . LEU A 1 238 ? -7.724 2.348 21.876 1.00 92.25 238 LEU A CA 1
ATOM 1913 C C . LEU A 1 238 ? -7.753 2.413 23.406 1.00 92.25 238 LEU A C 1
ATOM 1915 O O . LEU A 1 238 ? -8.602 1.784 24.035 1.00 92.25 238 LEU A O 1
ATOM 1919 N N . LYS A 1 239 ? -6.868 3.212 24.014 1.00 93.00 239 LYS A N 1
ATOM 1920 C CA . LYS A 1 239 ? -6.842 3.368 25.475 1.00 93.00 239 LYS A CA 1
ATOM 1921 C C . LYS A 1 239 ? -8.151 3.938 26.024 1.00 93.00 239 LYS A C 1
ATOM 1923 O O . LYS A 1 239 ? -8.577 3.499 27.087 1.00 93.00 239 LYS A O 1
ATOM 1928 N N . LYS A 1 240 ? -8.811 4.859 25.304 1.00 89.31 240 LYS A N 1
ATOM 1929 C CA . LYS A 1 240 ? -10.122 5.411 25.703 1.00 89.31 240 LYS A CA 1
ATOM 1930 C C . LYS A 1 240 ? -11.215 4.339 25.772 1.00 89.31 240 LYS A C 1
ATOM 1932 O O . LYS A 1 240 ? -12.110 4.454 26.596 1.00 89.31 240 LYS A O 1
ATOM 1937 N N . ILE A 1 241 ? -11.114 3.291 24.954 1.00 88.81 241 ILE A N 1
ATOM 1938 C CA . ILE A 1 241 ? -12.055 2.161 24.951 1.00 88.81 241 ILE A CA 1
ATOM 1939 C C . ILE A 1 241 ? -11.567 0.952 25.769 1.00 88.81 241 ILE A C 1
ATOM 1941 O O . ILE A 1 241 ? -12.150 -0.126 25.678 1.00 88.81 241 ILE A O 1
ATOM 1945 N N . GLY A 1 242 ? -10.508 1.118 26.571 1.00 90.50 242 GLY A N 1
ATOM 1946 C CA . GLY A 1 242 ? -10.017 0.101 27.507 1.00 90.50 242 GLY A CA 1
ATOM 1947 C C . GLY A 1 242 ? -9.078 -0.954 26.913 1.00 90.50 242 GLY A C 1
ATOM 1948 O O . GLY A 1 242 ? -8.811 -1.953 27.575 1.00 90.50 242 GLY A O 1
ATOM 1949 N N . TYR A 1 243 ? -8.556 -0.744 25.700 1.00 93.75 243 TYR A N 1
ATOM 1950 C CA . TYR A 1 243 ? -7.669 -1.696 25.022 1.00 93.75 243 TYR A CA 1
ATOM 1951 C C . TYR A 1 243 ? -6.303 -1.091 24.682 1.00 93.75 243 TYR A C 1
ATOM 1953 O O . TYR A 1 243 ? -6.094 0.123 24.664 1.00 93.75 243 TYR A O 1
ATOM 1961 N N . SER A 1 244 ? -5.342 -1.961 24.393 1.00 94.69 244 SER A N 1
ATOM 1962 C CA . SER A 1 244 ? -3.997 -1.619 23.941 1.00 94.69 244 SER A CA 1
ATOM 1963 C C . SER A 1 244 ? -3.773 -2.038 22.484 1.00 94.69 244 SER A C 1
ATOM 1965 O O . SER A 1 244 ? -4.498 -2.864 21.935 1.00 94.69 244 SER A O 1
ATOM 1967 N N . LEU A 1 245 ? -2.711 -1.524 21.854 1.00 93.56 245 LEU A N 1
ATOM 1968 C CA . LEU A 1 245 ? -2.289 -1.985 20.522 1.00 93.56 245 LEU A CA 1
ATOM 1969 C C . LEU A 1 245 ? -1.901 -3.468 20.494 1.00 93.56 245 LEU A C 1
ATOM 1971 O O . LEU A 1 245 ? -1.910 -4.083 19.441 1.00 93.56 245 LEU A O 1
ATOM 1975 N N . ARG A 1 246 ? -1.523 -4.067 21.627 1.00 93.81 246 ARG A N 1
ATOM 1976 C CA . ARG A 1 246 ? -1.214 -5.504 21.649 1.00 93.81 2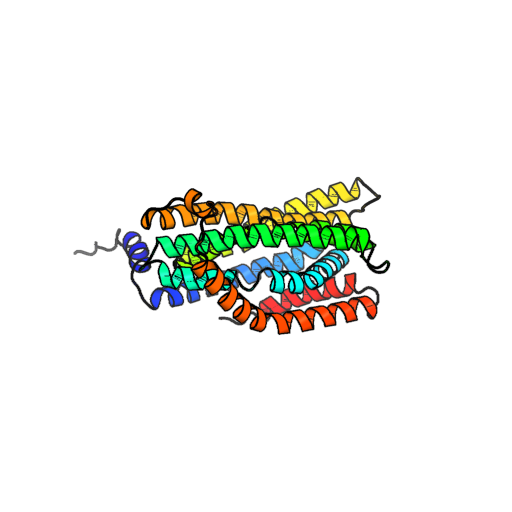46 ARG A CA 1
ATOM 1977 C C . ARG A 1 246 ? -2.478 -6.331 21.484 1.00 93.81 246 ARG A C 1
ATOM 1979 O O . ARG A 1 246 ? -2.439 -7.393 20.873 1.00 93.81 246 ARG A O 1
ATOM 1986 N N . ASP A 1 247 ? -3.600 -5.814 21.973 1.00 94.06 247 ASP A N 1
ATOM 1987 C CA . ASP A 1 247 ? -4.870 -6.514 21.903 1.00 94.06 247 ASP A CA 1
ATOM 1988 C C . ASP A 1 247 ? -5.377 -6.637 20.468 1.00 94.06 247 ASP A C 1
ATOM 1990 O O . ASP A 1 247 ? -6.090 -7.594 20.187 1.00 94.06 247 ASP A O 1
ATOM 1994 N N . THR A 1 248 ? -4.999 -5.741 19.551 1.00 94.31 248 THR A N 1
ATOM 1995 C CA . THR A 1 248 ? -5.378 -5.828 18.128 1.00 94.31 248 THR A CA 1
ATOM 1996 C C . THR A 1 248 ? -4.640 -6.947 17.390 1.00 94.31 248 THR A C 1
ATOM 1998 O O . THR A 1 248 ? -5.145 -7.443 16.390 1.00 94.31 248 THR A O 1
ATOM 2001 N N . LEU A 1 249 ? -3.487 -7.393 17.897 1.00 94.25 249 LEU A N 1
ATOM 2002 C CA . LEU A 1 249 ? -2.643 -8.406 17.253 1.00 94.25 249 LEU A CA 1
ATOM 2003 C C . LEU A 1 249 ? -3.010 -9.844 17.640 1.00 94.25 249 LEU A C 1
ATOM 2005 O O . LEU A 1 249 ? -2.497 -10.792 17.055 1.00 94.25 249 LEU A O 1
ATOM 2009 N N . ILE A 1 250 ? -3.905 -10.042 18.607 1.00 94.06 250 ILE A N 1
ATOM 2010 C CA . ILE A 1 250 ? -4.290 -11.381 19.070 1.00 94.06 250 ILE A CA 1
ATOM 2011 C C . ILE A 1 250 ? -5.246 -12.033 18.048 1.00 94.06 250 ILE A C 1
ATOM 2013 O O . ILE A 1 250 ? -6.285 -11.438 17.754 1.00 94.06 250 ILE A O 1
ATOM 2017 N N . PRO A 1 251 ? -4.982 -13.262 17.555 1.00 91.19 251 PRO A N 1
ATOM 2018 C CA . PRO A 1 251 ? -5.826 -13.964 16.577 1.00 91.19 251 PRO A CA 1
ATOM 2019 C C . PRO A 1 251 ? -7.097 -14.547 17.217 1.00 91.19 251 PRO A C 1
ATOM 2021 O O . PRO A 1 251 ? -7.325 -15.754 17.218 1.00 91.19 251 PRO A O 1
ATOM 2024 N N . ARG A 1 252 ? -7.939 -13.696 17.812 1.00 92.75 252 ARG A N 1
ATOM 2025 C CA . ARG A 1 252 ? -9.209 -14.106 18.424 1.00 92.75 252 ARG A CA 1
ATOM 2026 C C . ARG A 1 252 ? -10.370 -13.360 17.783 1.00 92.75 252 ARG A C 1
ATOM 2028 O O . ARG A 1 252 ? -10.628 -12.206 18.127 1.00 92.75 252 ARG A O 1
ATOM 2035 N N . VAL A 1 253 ? -11.063 -14.055 16.885 1.00 92.56 253 VAL A N 1
ATOM 2036 C CA . VAL A 1 253 ? -12.174 -13.529 16.085 1.00 92.56 253 VAL A CA 1
ATOM 2037 C C . VAL A 1 253 ? -13.325 -14.530 16.113 1.00 92.56 253 VAL A C 1
ATOM 2039 O O . VAL A 1 253 ? -13.109 -15.730 15.937 1.00 92.56 253 VAL A O 1
ATOM 2042 N N . SER A 1 254 ? -14.546 -14.053 16.352 1.00 94.38 254 SER A N 1
ATOM 2043 C CA . SER A 1 254 ? -15.748 -14.881 16.249 1.00 94.38 254 SER A CA 1
ATOM 2044 C C . SER A 1 254 ? -16.111 -15.184 14.792 1.00 94.38 254 SER A C 1
ATOM 2046 O O . SER A 1 254 ? -15.897 -14.378 13.886 1.00 94.38 254 SER A O 1
ATOM 2048 N N . MET A 1 255 ? -16.715 -16.349 14.551 1.00 93.44 255 MET A N 1
ATOM 2049 C CA . MET A 1 255 ? -17.153 -16.739 13.205 1.00 93.44 255 MET A CA 1
ATOM 2050 C C . MET A 1 255 ? -18.196 -15.770 12.625 1.00 93.44 255 MET A C 1
ATOM 2052 O O . MET A 1 255 ? -18.248 -15.567 11.413 1.00 93.44 255 MET A O 1
ATOM 2056 N N . ASP A 1 256 ? -18.995 -15.131 13.477 1.00 94.31 256 ASP A N 1
ATOM 2057 C CA . ASP A 1 256 ? -19.983 -14.140 13.048 1.00 94.31 256 ASP A CA 1
ATOM 2058 C C . ASP A 1 256 ? -19.313 -12.905 12.439 1.00 94.31 256 ASP A C 1
ATOM 2060 O O . ASP A 1 256 ? -19.745 -12.418 11.394 1.00 94.31 256 ASP A O 1
ATOM 2064 N N . VAL A 1 257 ? -18.216 -12.433 13.044 1.00 94.00 257 VAL A N 1
ATOM 2065 C CA . VAL A 1 257 ? -17.398 -11.342 12.495 1.00 94.00 257 VAL A CA 1
ATOM 2066 C C . VAL A 1 257 ? -16.817 -11.744 11.143 1.00 94.00 257 VAL A C 1
ATOM 2068 O O . VAL A 1 257 ? -16.943 -10.979 10.192 1.00 94.00 257 VAL A O 1
ATOM 2071 N N . VAL A 1 258 ? -16.270 -12.959 11.023 1.00 94.31 258 VAL A N 1
ATOM 2072 C CA . VAL A 1 258 ? -15.715 -13.474 9.758 1.00 94.31 258 VAL A CA 1
ATOM 2073 C C . VAL A 1 258 ? -16.772 -13.485 8.651 1.00 94.31 258 VAL A C 1
ATOM 2075 O O . VAL A 1 258 ? -16.537 -12.953 7.568 1.00 94.31 258 VAL A O 1
ATOM 2078 N N . LYS A 1 259 ? -17.954 -14.052 8.914 1.00 94.38 259 LYS A N 1
ATOM 2079 C CA . LYS A 1 259 ? -19.032 -14.149 7.917 1.00 94.38 259 LYS A CA 1
ATOM 2080 C C . LYS A 1 259 ? -19.526 -12.777 7.470 1.00 94.38 259 LYS A C 1
ATOM 2082 O O . LYS A 1 259 ? -19.642 -12.540 6.270 1.00 94.38 259 LYS A O 1
ATOM 2087 N N . ASN A 1 260 ? -19.785 -11.878 8.419 1.00 93.44 260 ASN A N 1
ATOM 2088 C CA . ASN A 1 260 ? -20.266 -10.529 8.116 1.00 93.44 260 ASN A CA 1
ATOM 2089 C C . ASN A 1 260 ? -19.222 -9.729 7.333 1.00 93.44 260 ASN A C 1
ATOM 2091 O O . ASN A 1 260 ? -19.551 -9.099 6.327 1.00 93.44 260 ASN A O 1
ATOM 2095 N N . ALA A 1 261 ? -17.961 -9.814 7.759 1.00 93.62 261 ALA A N 1
ATOM 2096 C CA . ALA A 1 261 ? -16.848 -9.158 7.100 1.00 93.62 261 ALA A CA 1
ATOM 2097 C C . ALA A 1 261 ? -16.663 -9.646 5.661 1.00 93.62 261 ALA A C 1
ATOM 2099 O O . ALA A 1 261 ? -16.621 -8.829 4.746 1.00 93.62 261 ALA A O 1
ATOM 2100 N N . LEU A 1 262 ? -16.607 -10.963 5.443 1.00 94.00 262 LEU A N 1
ATOM 2101 C CA . LEU A 1 262 ? -16.418 -11.526 4.107 1.00 94.00 262 LEU A CA 1
ATOM 2102 C C . LEU A 1 262 ? -17.614 -11.250 3.196 1.00 94.00 262 LEU A C 1
ATOM 2104 O O . LEU A 1 262 ? -17.416 -10.872 2.049 1.00 94.00 262 LEU A O 1
ATOM 2108 N N . PHE A 1 263 ? -18.846 -11.384 3.694 1.00 93.69 263 PHE A N 1
ATOM 2109 C CA . PHE A 1 263 ? -20.040 -11.135 2.887 1.00 93.69 263 PHE A CA 1
ATOM 2110 C C . PHE A 1 263 ? -20.150 -9.673 2.449 1.00 93.69 263 PHE A C 1
ATOM 2112 O O . PHE A 1 263 ? -20.452 -9.396 1.287 1.00 93.69 263 PHE A O 1
ATOM 2119 N N . PHE A 1 264 ? -19.900 -8.730 3.363 1.00 92.94 264 PHE A N 1
ATOM 2120 C CA . PHE A 1 264 ? -19.874 -7.315 3.006 1.00 92.94 264 PHE A CA 1
ATOM 2121 C C . PHE A 1 264 ? -18.703 -7.000 2.070 1.00 92.94 264 PHE A C 1
ATOM 2123 O O . PHE A 1 264 ? -18.903 -6.359 1.040 1.00 92.94 264 PHE A O 1
ATOM 2130 N N . GLY A 1 265 ? -17.514 -7.513 2.387 1.00 92.06 265 GLY A N 1
ATOM 2131 C CA . GLY A 1 265 ? -16.307 -7.337 1.591 1.00 92.06 265 GLY A CA 1
ATOM 2132 C C . GLY A 1 265 ? -16.463 -7.813 0.146 1.00 92.06 265 GLY A C 1
ATOM 2133 O O . GLY A 1 265 ? -16.143 -7.073 -0.780 1.00 92.06 265 GLY A O 1
ATOM 2134 N N . THR A 1 266 ? -17.081 -8.978 -0.072 1.00 91.31 266 THR A N 1
ATOM 2135 C CA . THR A 1 266 ? -17.316 -9.514 -1.423 1.00 91.31 266 THR A CA 1
ATOM 2136 C C . THR A 1 266 ? -18.270 -8.643 -2.227 1.00 91.31 266 THR A C 1
ATOM 2138 O O . THR A 1 266 ? -18.054 -8.439 -3.420 1.00 91.31 266 THR A O 1
ATOM 2141 N N . LYS A 1 267 ? -19.296 -8.063 -1.594 1.00 91.25 267 LYS A N 1
ATOM 2142 C CA . LYS A 1 267 ? -20.184 -7.111 -2.279 1.00 91.25 267 LYS A CA 1
ATOM 2143 C C . LYS A 1 267 ? -19.437 -5.853 -2.716 1.00 91.25 267 LYS A C 1
ATOM 2145 O O . LYS A 1 267 ? -19.633 -5.405 -3.840 1.00 91.25 267 LYS A O 1
ATOM 2150 N N . MET A 1 268 ? -18.571 -5.315 -1.856 1.00 89.12 268 MET A N 1
ATOM 2151 C CA . MET A 1 268 ? -17.758 -4.138 -2.182 1.00 89.12 268 MET A CA 1
ATOM 2152 C C . MET A 1 268 ? -16.727 -4.440 -3.275 1.00 89.12 268 MET A C 1
ATOM 2154 O O . MET A 1 268 ? -16.563 -3.657 -4.209 1.00 89.12 268 MET A O 1
ATOM 2158 N N . MET A 1 269 ? -16.098 -5.615 -3.210 1.00 90.50 269 MET A N 1
ATOM 2159 C CA . MET A 1 269 ? -15.135 -6.094 -4.199 1.00 90.50 269 MET A CA 1
ATOM 2160 C C . MET A 1 269 ? -15.731 -6.126 -5.610 1.00 90.50 269 MET A C 1
ATOM 2162 O O . MET A 1 269 ? -15.097 -5.644 -6.545 1.00 90.50 269 MET A O 1
ATOM 2166 N N . VAL A 1 270 ? -16.950 -6.655 -5.775 1.00 88.38 270 VAL A N 1
ATOM 2167 C CA . VAL A 1 270 ? -17.608 -6.750 -7.091 1.00 88.38 270 VAL A CA 1
ATOM 2168 C C . VAL A 1 270 ? -17.771 -5.372 -7.739 1.00 88.38 270 VAL A C 1
ATOM 2170 O O . VAL A 1 270 ? -17.534 -5.240 -8.939 1.00 88.38 270 VAL A O 1
ATOM 2173 N N . THR A 1 271 ? -18.093 -4.342 -6.953 1.00 83.56 271 THR A N 1
ATOM 2174 C CA . THR A 1 271 ? -18.227 -2.962 -7.442 1.00 83.56 271 THR A CA 1
ATOM 2175 C C . THR A 1 271 ? -16.915 -2.428 -8.024 1.00 83.56 271 THR A C 1
ATOM 2177 O O . THR A 1 271 ? -16.927 -1.777 -9.066 1.00 83.56 271 THR A O 1
ATOM 2180 N N . GLY A 1 272 ? -15.774 -2.727 -7.392 1.00 78.19 272 GLY A N 1
ATOM 2181 C CA . GLY A 1 272 ? -14.452 -2.279 -7.855 1.00 78.19 272 GLY A CA 1
ATOM 2182 C C . GLY A 1 272 ? -13.818 -3.164 -8.936 1.00 78.19 272 GLY A C 1
ATOM 2183 O O . GLY A 1 272 ? -12.977 -2.700 -9.705 1.00 78.19 272 GLY A O 1
ATOM 2184 N N . MET A 1 273 ? -14.218 -4.435 -9.027 1.00 87.06 273 MET A N 1
ATOM 2185 C CA . MET A 1 273 ? -13.556 -5.435 -9.873 1.00 87.06 273 MET A CA 1
ATOM 2186 C C . MET A 1 273 ? -13.716 -5.163 -11.372 1.00 87.06 273 MET A C 1
ATOM 2188 O O . MET A 1 273 ? -12.808 -5.459 -12.144 1.00 87.06 273 MET A O 1
ATOM 2192 N N . LEU A 1 274 ? -14.843 -4.589 -11.798 1.00 86.50 274 LEU A N 1
ATOM 2193 C CA . LEU A 1 274 ? -15.146 -4.394 -13.220 1.00 86.50 274 LEU A CA 1
ATOM 2194 C C . LEU A 1 274 ? -14.157 -3.420 -13.880 1.00 86.50 274 LEU A C 1
ATOM 2196 O O . LEU A 1 274 ? -13.624 -3.707 -14.950 1.00 86.50 274 LEU A O 1
ATOM 2200 N N . TYR A 1 275 ? -13.830 -2.327 -13.187 1.00 85.50 275 TYR A N 1
ATOM 2201 C CA . TYR A 1 275 ? -12.787 -1.392 -13.612 1.00 85.50 275 TYR A CA 1
ATOM 2202 C C . TYR A 1 275 ? -11.416 -2.077 -13.715 1.00 85.50 275 TYR A C 1
ATOM 2204 O O . TYR A 1 275 ? -10.718 -1.924 -14.718 1.00 85.50 275 TYR A O 1
ATOM 2212 N N . GLN A 1 276 ? -11.055 -2.891 -12.716 1.00 88.75 276 GLN A N 1
ATOM 2213 C CA . GLN A 1 276 ? -9.765 -3.589 -12.696 1.00 88.75 276 GLN A CA 1
ATOM 2214 C C . GLN A 1 276 ? -9.653 -4.657 -13.789 1.00 88.75 276 GLN A C 1
ATOM 2216 O O . GLN A 1 276 ? -8.586 -4.825 -14.373 1.00 88.75 276 GLN A O 1
ATOM 2221 N N . LEU A 1 277 ? -10.752 -5.341 -14.118 1.00 89.25 277 LEU A N 1
ATOM 2222 C CA . LEU A 1 277 ? -10.804 -6.298 -15.225 1.00 89.25 277 LEU A CA 1
ATOM 2223 C C . LEU A 1 277 ? -10.532 -5.615 -16.564 1.00 89.25 277 LEU A C 1
ATOM 2225 O O . LEU A 1 277 ? -9.690 -6.081 -17.329 1.00 89.25 277 LEU A O 1
ATOM 2229 N N . VAL A 1 278 ? -11.206 -4.493 -16.835 1.00 89.94 278 VAL A N 1
ATOM 2230 C CA . VAL A 1 278 ? -10.982 -3.723 -18.067 1.00 89.94 278 VAL A CA 1
ATOM 2231 C C . VAL A 1 278 ? -9.524 -3.270 -18.150 1.00 89.94 278 VAL A C 1
ATOM 2233 O O . VAL A 1 278 ? -8.872 -3.496 -19.168 1.00 89.94 278 VAL A O 1
ATOM 2236 N N . HIS A 1 279 ? -8.980 -2.713 -17.064 1.00 86.38 279 HIS A N 1
ATOM 2237 C CA . HIS A 1 279 ? -7.577 -2.299 -17.013 1.00 86.38 279 HIS A CA 1
ATOM 2238 C C . HIS A 1 279 ? -6.594 -3.449 -17.245 1.00 86.38 279 HIS A C 1
ATOM 2240 O O . HIS A 1 279 ? -5.588 -3.261 -17.933 1.00 86.38 279 HIS A O 1
ATOM 2246 N N . PHE A 1 280 ? -6.871 -4.632 -16.702 1.00 89.06 280 PHE A N 1
ATOM 2247 C CA . PHE A 1 280 ? -6.046 -5.818 -16.904 1.00 89.06 280 PHE A CA 1
ATOM 2248 C C . PHE A 1 280 ? -6.014 -6.239 -18.381 1.00 89.06 280 PHE A C 1
ATOM 2250 O O . PHE A 1 280 ? -4.935 -6.400 -18.953 1.00 89.06 280 PHE A O 1
ATOM 2257 N N . PHE A 1 281 ? -7.178 -6.335 -19.036 1.00 90.19 281 PHE A N 1
ATOM 2258 C CA . PHE A 1 281 ? -7.251 -6.701 -20.455 1.00 90.19 281 PHE A CA 1
ATOM 2259 C C . PHE A 1 281 ? -6.589 -5.666 -21.366 1.00 90.19 281 PHE A C 1
ATOM 2261 O O . PHE A 1 281 ? -5.832 -6.044 -22.260 1.00 90.19 281 PHE A O 1
ATOM 2268 N N . VAL A 1 282 ? -6.809 -4.373 -21.110 1.00 90.12 282 VAL A N 1
ATOM 2269 C CA . VAL A 1 282 ? -6.155 -3.293 -21.864 1.00 90.12 282 VAL A CA 1
ATOM 2270 C C . VAL A 1 282 ? -4.632 -3.398 -21.750 1.00 90.12 282 VAL A C 1
ATOM 2272 O O . VAL A 1 282 ? -3.939 -3.298 -22.760 1.00 90.12 282 VAL A O 1
ATOM 2275 N N . ASN A 1 283 ? -4.094 -3.678 -20.559 1.00 87.12 283 ASN A N 1
ATOM 2276 C CA . ASN A 1 283 ? -2.651 -3.853 -20.389 1.00 87.12 283 ASN A CA 1
ATOM 2277 C C . ASN A 1 283 ? -2.109 -5.084 -21.127 1.00 87.12 283 ASN A C 1
ATOM 2279 O O . ASN A 1 283 ? -1.055 -4.993 -21.752 1.00 87.12 283 ASN A O 1
ATOM 2283 N N . ILE A 1 284 ? -2.833 -6.209 -21.134 1.00 88.06 284 ILE A N 1
ATOM 2284 C CA . ILE A 1 284 ? -2.446 -7.384 -21.933 1.00 88.06 284 ILE A CA 1
ATOM 2285 C C . ILE A 1 284 ? -2.413 -7.049 -23.429 1.00 88.06 284 ILE A C 1
ATOM 2287 O O . ILE A 1 284 ? -1.492 -7.471 -24.130 1.00 88.06 284 ILE A O 1
ATOM 2291 N N . MET A 1 285 ? -3.391 -6.290 -23.928 1.00 90.44 285 MET A N 1
ATOM 2292 C CA . MET A 1 285 ? -3.402 -5.850 -25.327 1.00 90.44 285 MET A CA 1
ATOM 2293 C C . MET A 1 285 ? -2.196 -4.959 -25.633 1.00 90.44 285 MET A C 1
ATOM 2295 O O . MET A 1 285 ? -1.522 -5.175 -26.636 1.00 90.44 285 MET A O 1
ATOM 2299 N N . ILE A 1 286 ? -1.879 -4.009 -24.749 1.00 89.62 286 ILE A N 1
ATOM 2300 C CA . ILE A 1 286 ? -0.728 -3.112 -24.910 1.00 89.62 286 ILE A CA 1
ATOM 2301 C C . ILE A 1 286 ? 0.581 -3.907 -24.965 1.00 89.62 286 ILE A C 1
ATOM 2303 O O . ILE A 1 286 ? 1.371 -3.712 -25.881 1.00 89.62 286 ILE A O 1
ATOM 2307 N N . ILE A 1 287 ? 0.790 -4.847 -24.043 1.00 87.62 287 ILE A N 1
ATOM 2308 C CA . ILE A 1 287 ? 2.022 -5.650 -23.986 1.00 87.62 287 ILE A CA 1
ATOM 2309 C C . ILE A 1 287 ? 2.211 -6.491 -25.251 1.00 87.62 287 ILE A C 1
ATOM 2311 O O . ILE A 1 287 ? 3.333 -6.636 -25.731 1.00 87.62 287 ILE A O 1
ATOM 2315 N N . ASN A 1 288 ? 1.127 -7.050 -25.792 1.00 88.12 288 ASN A N 1
ATOM 2316 C CA . ASN A 1 288 ? 1.212 -7.928 -26.955 1.00 88.12 288 ASN A CA 1
ATOM 2317 C C . ASN A 1 288 ? 1.271 -7.171 -28.286 1.00 88.12 288 ASN A C 1
ATOM 2319 O O . ASN A 1 288 ? 1.831 -7.699 -29.246 1.00 88.12 288 ASN A O 1
ATOM 2323 N N . TRP A 1 289 ? 0.661 -5.986 -28.381 1.00 90.31 289 TRP A N 1
ATOM 2324 C CA . TRP A 1 289 ? 0.436 -5.314 -29.668 1.00 90.31 289 TRP A CA 1
ATOM 2325 C C . TRP A 1 289 ? 1.163 -3.981 -29.826 1.00 90.31 289 TRP A C 1
ATOM 2327 O O . TRP A 1 289 ? 1.238 -3.480 -30.946 1.00 90.31 289 TRP A O 1
ATOM 2337 N N . VAL A 1 290 ? 1.709 -3.401 -28.753 1.00 90.25 290 VAL A N 1
ATOM 2338 C CA . VAL A 1 290 ? 2.413 -2.115 -28.809 1.00 90.25 290 VAL A CA 1
ATOM 2339 C C . VAL A 1 290 ? 3.927 -2.343 -28.705 1.00 90.25 290 VAL A C 1
ATOM 2341 O O . VAL A 1 290 ? 4.430 -2.735 -27.648 1.00 90.25 290 VAL A O 1
ATOM 2344 N N . PRO A 1 291 ? 4.697 -2.077 -29.775 1.00 88.25 291 PRO A N 1
ATOM 2345 C CA . PRO A 1 291 ? 6.154 -2.084 -29.709 1.00 88.25 291 PRO A CA 1
ATOM 2346 C C . PRO A 1 291 ? 6.656 -1.053 -28.697 1.00 88.25 291 PRO A C 1
ATOM 2348 O O . PRO A 1 291 ? 6.106 0.041 -28.608 1.00 88.25 291 PRO A O 1
ATOM 2351 N N . GLN A 1 292 ? 7.713 -1.386 -27.948 1.00 88.38 292 GLN A N 1
ATOM 2352 C CA . GLN A 1 292 ? 8.291 -0.492 -26.929 1.00 88.38 292 GLN A CA 1
ATOM 2353 C C . GLN A 1 292 ? 7.260 0.010 -25.898 1.00 88.38 292 GLN A C 1
ATOM 2355 O O . GLN A 1 292 ? 7.360 1.130 -25.390 1.00 88.38 292 GLN A O 1
ATOM 2360 N N . TYR A 1 293 ? 6.274 -0.829 -25.555 1.00 89.62 293 TYR A N 1
ATOM 2361 C CA . TYR A 1 293 ? 5.215 -0.467 -24.611 1.00 89.62 293 TYR A CA 1
ATOM 2362 C C . TYR A 1 293 ? 5.761 0.070 -23.276 1.00 89.62 293 TYR A C 1
ATOM 2364 O O . TYR A 1 293 ? 5.116 0.916 -22.673 1.00 89.62 293 TYR A O 1
ATOM 2372 N N . GLY A 1 294 ? 6.938 -0.379 -22.816 1.00 86.94 294 GLY A N 1
ATOM 2373 C CA . GLY A 1 294 ? 7.549 0.092 -21.570 1.00 86.94 294 GLY A CA 1
ATOM 2374 C C . GLY A 1 294 ? 7.798 1.603 -21.583 1.00 86.94 294 GLY A C 1
ATOM 2375 O O . GLY A 1 294 ? 7.349 2.317 -20.690 1.00 86.94 294 GLY A O 1
ATOM 2376 N N . THR A 1 295 ? 8.444 2.113 -22.630 1.00 88.69 295 THR A N 1
ATOM 2377 C CA . THR A 1 295 ? 8.698 3.550 -22.794 1.00 88.69 295 THR A CA 1
ATOM 2378 C C . THR A 1 295 ? 7.391 4.325 -22.966 1.00 88.69 295 THR A C 1
ATOM 2380 O O . THR A 1 295 ? 7.192 5.354 -22.321 1.00 88.69 295 THR A O 1
ATOM 2383 N N . ILE A 1 296 ? 6.468 3.812 -23.791 1.00 89.12 296 ILE A N 1
ATOM 2384 C CA . ILE A 1 296 ? 5.181 4.469 -24.070 1.00 89.12 296 ILE A CA 1
ATOM 2385 C C . ILE A 1 296 ? 4.333 4.572 -22.801 1.00 89.12 296 ILE A C 1
ATOM 2387 O O . ILE A 1 296 ? 3.822 5.649 -22.500 1.00 89.12 296 ILE A O 1
ATOM 2391 N N . LEU A 1 297 ? 4.217 3.488 -22.029 1.00 89.25 297 LEU A N 1
ATOM 2392 C CA . LEU A 1 297 ? 3.508 3.485 -20.750 1.00 89.25 297 LEU A CA 1
ATOM 2393 C C . LEU A 1 297 ? 4.189 4.389 -19.724 1.00 89.25 297 LEU A C 1
ATOM 2395 O O . LEU A 1 297 ? 3.492 5.038 -18.951 1.00 89.25 297 LEU A O 1
ATOM 2399 N N . GLY A 1 298 ? 5.520 4.473 -19.730 1.00 86.06 298 GLY A N 1
ATOM 2400 C CA . GLY A 1 298 ? 6.255 5.396 -18.871 1.00 86.06 298 GLY A CA 1
ATOM 2401 C C . GLY A 1 298 ? 5.926 6.859 -19.156 1.00 86.06 298 GLY A C 1
ATOM 2402 O O . GLY A 1 298 ? 5.540 7.599 -18.252 1.00 86.06 298 GLY A O 1
ATOM 2403 N N . ILE A 1 299 ? 6.007 7.265 -20.426 1.00 86.69 299 ILE A N 1
ATOM 2404 C CA . ILE A 1 299 ? 5.676 8.631 -20.860 1.00 86.69 299 ILE A CA 1
ATOM 2405 C C . ILE A 1 299 ? 4.191 8.925 -20.620 1.00 86.69 299 ILE A C 1
ATOM 2407 O O . ILE A 1 299 ? 3.848 9.982 -20.089 1.00 86.69 299 ILE A O 1
ATOM 2411 N N . TYR A 1 300 ? 3.312 7.979 -20.964 1.00 87.50 300 TYR A N 1
ATOM 2412 C CA . TYR A 1 300 ? 1.882 8.083 -20.686 1.00 87.50 300 TYR A CA 1
ATOM 2413 C C . TYR A 1 300 ? 1.611 8.232 -19.188 1.00 87.50 300 TYR A C 1
ATOM 2415 O O . TYR A 1 300 ? 0.789 9.057 -18.812 1.00 87.50 300 TYR A O 1
ATOM 2423 N N . GLY A 1 301 ? 2.316 7.491 -18.331 1.00 83.25 301 GLY A N 1
ATOM 2424 C CA . GLY A 1 301 ? 2.202 7.591 -16.879 1.00 83.25 301 GLY A CA 1
ATOM 2425 C C . GLY A 1 301 ? 2.534 8.991 -16.369 1.00 83.25 301 GLY A C 1
ATOM 2426 O O . GLY A 1 301 ? 1.749 9.558 -15.616 1.00 83.25 301 GLY A O 1
ATOM 2427 N N . ILE A 1 302 ? 3.631 9.586 -16.849 1.00 81.19 302 ILE A N 1
ATOM 2428 C CA . ILE A 1 302 ? 4.016 10.965 -16.504 1.00 81.19 302 ILE A CA 1
ATOM 2429 C C . ILE A 1 302 ? 2.947 11.960 -16.983 1.00 81.19 302 ILE A C 1
ATOM 2431 O O . ILE A 1 302 ? 2.491 12.805 -16.212 1.00 81.19 302 ILE A O 1
ATOM 2435 N N . ALA A 1 303 ? 2.493 11.836 -18.235 1.00 83.50 303 ALA A N 1
ATOM 2436 C CA . ALA A 1 303 ? 1.445 12.694 -18.787 1.00 83.50 303 ALA A CA 1
ATOM 2437 C C . ALA A 1 303 ? 0.116 12.547 -18.024 1.00 83.50 303 ALA A C 1
ATOM 2439 O O . ALA A 1 303 ? -0.562 13.537 -17.743 1.00 83.50 303 ALA A O 1
ATOM 2440 N N . LYS A 1 304 ? -0.235 11.316 -17.638 1.00 83.00 304 LYS A N 1
ATOM 2441 C CA . LYS A 1 304 ? -1.407 11.009 -16.823 1.00 83.00 304 LYS A CA 1
ATOM 2442 C C . LYS A 1 304 ? -1.285 11.624 -15.435 1.00 83.00 304 LYS A C 1
ATOM 2444 O O . LYS A 1 304 ? -2.262 12.200 -14.988 1.00 83.00 304 LYS A O 1
ATOM 2449 N N . SER A 1 305 ? -0.122 11.590 -14.781 1.00 75.88 305 SER A N 1
ATOM 2450 C CA . SER A 1 305 ? 0.066 12.252 -13.480 1.00 75.88 305 SER A CA 1
ATOM 2451 C C . SER A 1 305 ? -0.183 13.761 -13.552 1.00 75.88 305 SER A C 1
ATOM 2453 O O . SER A 1 305 ? -0.808 14.316 -12.653 1.00 75.88 305 SER A O 1
ATOM 2455 N N . ILE A 1 306 ? 0.231 14.420 -14.639 1.00 77.25 306 ILE A N 1
ATOM 2456 C CA . ILE A 1 306 ? -0.078 15.841 -14.874 1.00 77.25 306 ILE A CA 1
ATOM 2457 C C . ILE A 1 306 ? -1.589 16.036 -15.067 1.00 77.25 306 ILE A C 1
ATOM 2459 O O . ILE A 1 306 ? -2.174 16.953 -14.493 1.00 77.25 306 ILE A O 1
ATOM 2463 N N . CYS A 1 307 ? -2.224 15.160 -15.850 1.00 79.56 307 CYS A N 1
ATOM 2464 C CA . CYS A 1 307 ? -3.659 15.204 -16.122 1.00 79.56 307 CYS A CA 1
ATOM 2465 C C . CYS A 1 307 ? -4.509 14.925 -14.872 1.00 79.56 307 CYS A C 1
ATOM 2467 O O . CYS A 1 307 ? -5.476 15.627 -14.625 1.00 79.56 307 CYS A O 1
ATOM 2469 N N . ASP A 1 308 ? -4.141 13.952 -14.039 1.00 73.81 308 ASP A N 1
ATOM 2470 C CA . ASP A 1 308 ? -4.863 13.605 -12.808 1.00 73.81 308 ASP A CA 1
ATOM 2471 C C . ASP A 1 308 ? -4.853 14.775 -11.806 1.00 73.81 308 ASP A C 1
ATOM 2473 O O . ASP A 1 308 ? -5.800 14.956 -11.045 1.00 73.81 308 ASP A O 1
ATOM 2477 N N . ILE A 1 309 ? -3.803 15.603 -11.831 1.00 68.88 309 ILE A N 1
ATOM 2478 C CA . ILE A 1 309 ? -3.704 16.815 -11.012 1.00 68.88 309 ILE A CA 1
ATOM 2479 C C . ILE A 1 309 ? -4.630 17.921 -11.537 1.00 68.88 309 ILE A C 1
ATOM 2481 O O . ILE A 1 309 ? -5.261 18.614 -10.741 1.00 68.88 309 ILE A O 1
ATOM 2485 N N . THR A 1 310 ? -4.755 18.084 -12.858 1.00 65.94 310 THR A N 1
ATOM 2486 C CA . THR A 1 310 ? -5.669 19.078 -13.455 1.00 65.94 310 THR A CA 1
ATOM 2487 C C . THR A 1 310 ? -7.127 18.625 -13.435 1.00 65.94 310 THR A C 1
ATOM 2489 O O . THR A 1 310 ? -8.027 19.453 -13.322 1.00 65.94 310 THR A O 1
ATOM 2492 N N . LEU A 1 311 ? -7.351 17.313 -13.510 1.00 65.62 311 LEU A N 1
ATOM 2493 C CA . LEU A 1 311 ? -8.641 16.647 -13.397 1.00 65.62 311 LEU A CA 1
ATOM 2494 C C . LEU A 1 311 ? -9.026 16.339 -11.958 1.00 65.62 311 LEU A C 1
ATOM 2496 O O . LEU A 1 311 ? -10.038 15.658 -11.799 1.00 65.62 311 LEU A O 1
ATOM 2500 N N . MET A 1 312 ? -8.263 16.791 -10.945 1.00 59.47 312 MET A N 1
ATOM 2501 C CA . MET A 1 312 ? -8.641 16.644 -9.539 1.00 59.47 312 MET A CA 1
ATOM 2502 C C . MET A 1 312 ? -10.108 17.033 -9.414 1.00 59.47 312 MET A C 1
ATOM 2504 O O . MET A 1 312 ? -10.458 18.214 -9.440 1.00 59.47 312 MET A O 1
ATOM 2508 N N . GLN A 1 313 ? -10.965 16.012 -9.341 1.00 44.22 313 GLN A N 1
ATOM 2509 C CA . GLN A 1 313 ? -12.361 16.188 -9.029 1.00 44.22 313 GLN A CA 1
ATOM 2510 C C . GLN A 1 313 ? -12.315 16.632 -7.586 1.00 44.22 313 GLN A C 1
ATOM 2512 O O . GLN A 1 313 ? -12.083 15.841 -6.671 1.00 44.22 313 GLN A O 1
ATOM 2517 N N . LEU A 1 314 ? -12.367 17.953 -7.442 1.00 41.94 314 LEU A N 1
ATOM 2518 C CA . LEU A 1 314 ? -12.606 18.621 -6.189 1.00 41.94 314 LEU A CA 1
ATOM 2519 C C . LEU A 1 314 ? -13.782 17.862 -5.558 1.00 41.94 314 LEU A C 1
ATOM 2521 O O . LEU A 1 314 ? -14.782 17.682 -6.260 1.00 41.94 314 LEU A O 1
ATOM 2525 N N . PRO A 1 315 ? -13.601 17.306 -4.348 1.00 40.06 315 PRO A N 1
ATOM 2526 C CA . PRO A 1 315 ? -14.576 16.403 -3.752 1.00 40.06 315 PRO A CA 1
ATOM 2527 C C . PRO A 1 315 ? -15.998 16.969 -3.723 1.00 40.06 315 PRO A C 1
ATOM 2529 O O . PRO A 1 315 ? -16.156 18.214 -3.734 1.00 40.06 315 PRO A O 1
#

pLDDT: mean 85.48, std 11.85, range [34.81, 96.06]

Sequence (315 aa):
MVASRVGAGKKQDVEEKWEEIGFHKPLGQFWWNYLLTIIMALASLIFTSVLIPNFILPFPETFGYYSVATAFFTLLFTILNNGTSDVVTRYISEHAVDNPRKTLEYIRFFIWFQMITGLVQVTGIALFSLYLMPDNLSYMKWVFIIYSTIQFPGMLTVYQGCLNGFQRFDKSNMLQIFQTALIQPLVLIGCVLVFKNLGAMYPGYGEMMGSLIGYVIGNYLDDFITFSISAKMFAPVLKKIGYSLRDTLIPRVSMDVVKNALFFGTKMMVTGMLYQLVHFFVNIMIINWVPQYGTILGIYGIAKSICDITLMQLP